Protein AF-A0A2T6B8E5-F1 (afdb_monomer)

Nearest PDB structures (foldseek):
  2vhe-assembly2_B  TM=5.154E-01  e=6.003E-05  Campylobacter jejuni
  3bfp-assembly1_A  TM=5.047E-01  e=1.158E-04  Campylobacter jejuni
  5tyh-assembly1_A  TM=4.445E-01  e=2.226E-03  Campylobacter jejuni subsp. jejuni NCTC 11168 = ATCC 700819
  3eh0-assembly1_C  TM=4.674E-01  e=1.603E-03  Escherichia coli K-12
  5dg3-assembly2_D  TM=3.853E-01  e=8.748E-03  Pseudomonas paraeruginosa PA7

Foldseek 3Di:
DDDDDDDDDDDQDEDDDPLEAAEACEEEEHLEHEEHNEYHYHNEYAEANEYAYHLEYEYHLEYEYACEYEYYNEYHAAQEYEAHNYYHYHPHYYYHCWYQDPQGIDHQLGDDWDWDADPQAIWIQGSNAIFDDGDDPPDRPVVVVVVSCCCSHVVDCQRVLRGDHDDDDNVCNVVSVVSSVVSNVCVVVVNHDDPDPPNDDPPDDDDPPDDPDDDD

Structure (mmCIF, N/CA/C/O backbone):
data_AF-A0A2T6B8E5-F1
#
_entry.id   AF-A0A2T6B8E5-F1
#
loop_
_atom_site.group_PDB
_atom_site.id
_atom_site.type_symbol
_atom_site.label_atom_id
_atom_site.label_alt_id
_atom_site.label_comp_id
_atom_site.label_asym_id
_atom_site.label_entity_id
_atom_site.label_seq_id
_atom_site.pdbx_PDB_ins_code
_atom_site.Cartn_x
_atom_site.Cartn_y
_atom_site.Cartn_z
_atom_site.occupancy
_atom_site.B_iso_or_equiv
_atom_site.auth_seq_id
_atom_site.auth_comp_id
_atom_site.auth_asym_id
_atom_site.auth_atom_id
_atom_site.pdbx_PDB_model_num
ATOM 1 N N . MET A 1 1 ? -32.720 -14.895 4.396 1.00 32.69 1 MET A N 1
ATOM 2 C CA . MET A 1 1 ? -31.507 -15.371 3.693 1.00 32.69 1 MET A CA 1
ATOM 3 C C . MET A 1 1 ? -30.402 -15.526 4.727 1.00 32.69 1 MET A C 1
ATOM 5 O O . MET A 1 1 ? -30.291 -14.680 5.601 1.00 32.69 1 MET A O 1
ATOM 9 N N . ARG A 1 2 ? -29.741 -16.687 4.748 1.00 29.80 2 ARG A N 1
ATOM 10 C CA . ARG A 1 2 ? -28.956 -17.203 5.882 1.00 29.80 2 ARG A CA 1
ATOM 11 C C . ARG A 1 2 ? -27.567 -16.554 5.950 1.00 29.80 2 ARG A C 1
ATOM 13 O O . ARG A 1 2 ? -26.807 -16.688 5.001 1.00 29.80 2 ARG A O 1
ATOM 20 N N . ALA A 1 3 ? -27.234 -15.929 7.081 1.00 34.03 3 ALA A N 1
ATOM 21 C CA . ALA A 1 3 ? -25.862 -15.554 7.417 1.00 34.03 3 ALA A CA 1
ATOM 22 C C . ALA A 1 3 ? -25.024 -16.830 7.613 1.00 34.03 3 ALA A C 1
ATOM 24 O O . ALA A 1 3 ? -25.384 -17.707 8.407 1.00 34.03 3 ALA A O 1
ATOM 25 N N . GLY A 1 4 ? -23.954 -16.960 6.829 1.00 31.39 4 GLY A N 1
ATOM 26 C CA . GLY A 1 4 ? -23.042 -18.097 6.865 1.00 31.39 4 GLY A CA 1
ATOM 27 C C . GLY A 1 4 ? -22.345 -18.196 8.219 1.00 31.39 4 GLY A C 1
ATOM 28 O O . GLY A 1 4 ? -21.740 -17.240 8.694 1.00 31.39 4 GLY A O 1
ATOM 29 N N . ARG A 1 5 ? -22.442 -19.368 8.851 1.00 39.47 5 ARG A N 1
ATOM 30 C CA . ARG A 1 5 ? -21.644 -19.720 10.027 1.00 39.47 5 ARG A CA 1
ATOM 31 C C . ARG A 1 5 ? -20.185 -19.844 9.596 1.00 39.47 5 ARG A C 1
ATOM 33 O O . ARG A 1 5 ? -19.852 -20.765 8.856 1.00 39.47 5 ARG A O 1
ATOM 40 N N . VAL A 1 6 ? -19.330 -18.950 10.080 1.00 40.59 6 VAL A N 1
ATOM 41 C CA . VAL A 1 6 ? -17.878 -19.107 9.967 1.00 40.59 6 VAL A CA 1
ATOM 42 C C . VAL A 1 6 ? -17.451 -20.251 10.890 1.00 40.59 6 VAL A C 1
ATOM 44 O O . VAL A 1 6 ? -17.673 -20.215 12.100 1.00 40.59 6 VAL A O 1
ATOM 47 N N . LEU A 1 7 ? -16.883 -21.297 10.291 1.00 35.06 7 LEU A N 1
ATOM 48 C CA . LEU A 1 7 ? -16.207 -22.400 10.968 1.00 35.06 7 LEU A CA 1
ATOM 49 C C . LEU A 1 7 ? -14.898 -21.877 11.576 1.00 35.06 7 LEU A C 1
ATOM 51 O O . LEU A 1 7 ? -13.886 -21.788 10.888 1.00 35.06 7 LEU A O 1
ATOM 55 N N . SER A 1 8 ? -14.899 -21.552 12.867 1.00 37.06 8 SER A N 1
ATOM 56 C CA . SER A 1 8 ? -13.671 -21.322 13.629 1.00 37.06 8 SER A CA 1
ATOM 57 C C . SER A 1 8 ? -13.195 -22.643 14.244 1.00 37.06 8 SER A C 1
ATOM 59 O O . SER A 1 8 ? -13.763 -23.151 15.211 1.00 37.06 8 SER A O 1
ATOM 61 N N . ARG A 1 9 ? -12.144 -23.242 13.670 1.00 34.84 9 ARG A N 1
ATOM 62 C CA . ARG A 1 9 ? -11.390 -24.315 14.334 1.00 34.84 9 ARG A CA 1
ATOM 63 C C . ARG A 1 9 ? -10.304 -23.694 15.218 1.00 34.84 9 ARG A C 1
ATOM 65 O O . ARG A 1 9 ? -9.367 -23.080 14.732 1.00 34.84 9 ARG A O 1
ATOM 72 N N . LEU A 1 10 ? -10.525 -23.865 16.519 1.00 41.69 10 LEU A N 1
ATOM 73 C CA . LEU A 1 10 ? -9.635 -23.786 17.682 1.00 41.69 10 LEU A CA 1
ATOM 74 C C . LEU A 1 10 ? -8.121 -23.862 17.395 1.00 41.69 10 LEU A C 1
ATOM 76 O O . LEU A 1 10 ? -7.639 -24.949 17.115 1.00 41.69 10 LEU A O 1
ATOM 80 N N . PHE A 1 1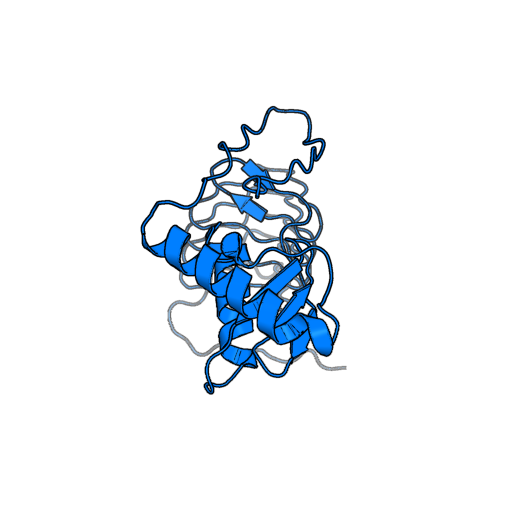1 ? -7.414 -22.738 17.573 1.00 33.12 11 PHE A N 1
ATOM 81 C CA . PHE A 1 11 ? -6.211 -22.528 18.408 1.00 33.12 11 PHE A CA 1
ATOM 82 C C . PHE A 1 11 ? -6.044 -20.999 18.574 1.00 33.12 11 PHE A C 1
ATOM 84 O O . PHE A 1 11 ? -6.023 -20.288 17.579 1.00 33.12 11 PHE A O 1
ATOM 91 N N . GLY A 1 12 ? -6.035 -20.469 19.806 1.00 36.44 12 GLY A N 1
ATOM 92 C CA . GLY A 1 12 ? -5.627 -19.076 20.104 1.00 36.44 12 GLY A CA 1
ATOM 93 C C . GLY A 1 12 ? -6.303 -17.932 19.324 1.00 36.44 12 GLY A C 1
ATOM 94 O O . GLY A 1 12 ? -5.648 -16.935 19.049 1.00 36.44 12 GLY A O 1
ATOM 95 N N . GLY A 1 13 ? -7.576 -18.074 18.938 1.00 44.03 13 GLY A N 1
ATOM 96 C CA . GLY A 1 13 ? -8.230 -17.159 17.994 1.00 44.03 13 GLY A CA 1
ATOM 97 C C . GLY A 1 13 ? -8.248 -15.676 18.416 1.00 44.03 13 GLY A C 1
ATOM 98 O O . GLY A 1 13 ? -8.187 -15.368 19.612 1.00 44.03 13 GLY A O 1
ATOM 99 N N . PRO A 1 14 ? -8.368 -14.754 17.442 1.00 54.81 14 PRO A N 1
ATOM 100 C CA . PRO A 1 14 ? -8.349 -13.313 17.682 1.00 54.81 14 PRO A CA 1
ATOM 101 C C . PRO A 1 14 ? -9.421 -12.902 18.696 1.00 54.81 14 PRO A C 1
ATOM 103 O O . PRO A 1 14 ? -10.575 -13.338 18.634 1.00 54.81 14 PRO A O 1
ATOM 106 N N . ARG A 1 15 ? -9.038 -12.057 19.659 1.00 61.81 15 ARG A N 1
ATOM 107 C CA . ARG A 1 15 ? -9.959 -11.552 20.682 1.00 61.81 15 ARG A CA 1
ATOM 108 C C . ARG A 1 15 ? -10.727 -10.377 20.095 1.00 61.81 15 ARG A C 1
ATOM 110 O O . ARG A 1 15 ? -10.185 -9.279 19.983 1.00 61.81 15 ARG A O 1
ATOM 117 N N . HIS A 1 16 ? -11.988 -10.607 19.745 1.00 68.19 16 HIS A N 1
ATOM 118 C CA . HIS A 1 16 ? -12.874 -9.556 19.263 1.00 68.19 16 HIS A CA 1
ATOM 119 C C . HIS A 1 16 ? -14.235 -9.582 19.986 1.00 68.19 16 HIS A C 1
ATOM 121 O O . HIS A 1 16 ? -14.780 -10.655 20.272 1.00 68.19 16 HIS A O 1
ATOM 127 N N . PRO A 1 17 ? -14.817 -8.413 20.293 1.00 71.81 17 PRO A N 1
ATOM 128 C CA . PRO A 1 17 ? -16.184 -8.299 20.781 1.00 71.81 17 PRO A CA 1
ATOM 129 C C . PRO A 1 17 ? -17.211 -8.857 19.787 1.00 71.81 17 PRO A C 1
ATOM 131 O O . PRO A 1 17 ? -16.971 -8.934 18.581 1.00 71.81 17 PRO A O 1
ATOM 134 N N . ARG A 1 18 ? -18.413 -9.184 20.282 1.00 75.00 18 ARG A N 1
ATOM 135 C CA . ARG A 1 18 ? -19.555 -9.593 19.433 1.00 75.00 18 ARG A CA 1
ATOM 136 C C . ARG A 1 18 ? -20.072 -8.475 18.522 1.00 75.00 18 ARG A C 1
ATOM 138 O O . ARG A 1 18 ? -20.842 -8.754 17.614 1.00 75.00 18 ARG A O 1
ATOM 145 N N . SER A 1 19 ? -19.688 -7.230 18.794 1.00 85.19 19 SER A N 1
ATOM 146 C CA . SER A 1 19 ? -20.075 -6.049 18.021 1.00 85.19 19 SER A CA 1
ATOM 147 C C . SER A 1 19 ? -19.193 -5.802 16.794 1.00 85.19 19 SER A C 1
ATOM 149 O O . SER A 1 19 ? -19.487 -4.888 16.029 1.00 85.19 19 SER A O 1
ATOM 151 N N . VAL A 1 20 ? -18.128 -6.587 16.602 1.00 88.69 20 VAL A N 1
ATOM 152 C CA . VAL A 1 20 ? -17.243 -6.456 15.441 1.00 88.69 20 VAL A CA 1
ATOM 153 C C . VAL A 1 20 ? -17.911 -7.036 14.200 1.00 88.69 20 VAL A C 1
ATOM 155 O O . VAL A 1 20 ? -18.407 -8.163 14.221 1.00 88.69 20 VAL A O 1
ATOM 158 N N . THR A 1 21 ? -17.890 -6.269 13.113 1.00 91.25 21 THR A N 1
ATOM 159 C CA . THR A 1 21 ? -18.335 -6.722 11.792 1.00 91.25 21 THR A CA 1
ATOM 160 C C . THR A 1 21 ? -17.114 -6.998 10.931 1.00 91.25 21 THR A C 1
ATOM 162 O O . THR A 1 21 ? -16.238 -6.144 10.811 1.00 91.25 21 THR A O 1
ATOM 165 N N . VAL A 1 22 ? -17.056 -8.193 10.348 1.00 91.62 22 VAL A N 1
ATOM 166 C CA . VAL A 1 22 ? -15.940 -8.639 9.512 1.00 91.62 22 VAL A CA 1
ATOM 167 C C . VAL A 1 22 ? -16.458 -8.899 8.107 1.00 91.62 22 VAL A C 1
ATOM 169 O O . VAL A 1 22 ? -17.370 -9.709 7.925 1.00 91.62 22 VAL A O 1
ATOM 172 N N . GLY A 1 23 ? -15.882 -8.193 7.141 1.00 89.25 23 GLY A N 1
ATOM 173 C CA . GLY A 1 23 ? -16.158 -8.352 5.726 1.00 89.25 23 GLY A CA 1
ATOM 174 C C . GLY A 1 23 ? -15.773 -9.730 5.196 1.00 89.25 23 GLY A C 1
ATOM 175 O O . GLY A 1 23 ? -15.058 -10.526 5.814 1.00 89.25 23 GLY A O 1
ATOM 176 N N . THR A 1 24 ? -16.276 -10.029 4.010 1.00 91.75 24 THR A N 1
ATOM 177 C CA . THR A 1 24 ? -15.990 -11.270 3.297 1.00 91.75 24 THR A CA 1
ATOM 178 C C . THR A 1 24 ? -14.510 -11.312 2.925 1.00 91.75 24 THR A C 1
ATOM 180 O O . THR A 1 24 ? -13.953 -10.315 2.475 1.00 91.75 24 THR A O 1
ATOM 183 N N . TRP A 1 25 ? -13.870 -12.473 3.094 1.00 90.38 25 TRP A N 1
ATOM 184 C CA . TRP A 1 25 ? -12.447 -12.690 2.785 1.00 90.38 25 TRP A CA 1
ATOM 185 C C . TRP A 1 25 ? -11.455 -11.837 3.588 1.00 90.38 25 TRP A C 1
ATOM 187 O O . TRP A 1 25 ? -10.267 -11.816 3.266 1.00 90.38 25 TRP A O 1
ATOM 197 N N . THR A 1 26 ? -11.904 -11.186 4.663 1.00 90.38 26 THR A N 1
ATOM 198 C CA . THR A 1 26 ? -11.014 -10.480 5.584 1.00 90.38 26 THR A CA 1
ATOM 199 C C . THR A 1 26 ? -10.094 -11.449 6.323 1.00 90.38 26 THR A C 1
ATOM 201 O O . THR A 1 26 ? -10.530 -12.500 6.800 1.00 90.38 26 THR A O 1
ATOM 204 N N . ARG A 1 27 ? -8.817 -11.077 6.461 1.00 91.38 27 ARG A N 1
ATOM 205 C CA . ARG A 1 27 ? -7.825 -11.831 7.243 1.00 91.38 27 ARG A CA 1
ATOM 206 C C . ARG A 1 27 ? -7.455 -11.071 8.509 1.00 91.38 27 ARG A C 1
ATOM 208 O O . ARG A 1 27 ? -7.181 -9.876 8.463 1.00 91.38 27 ARG A O 1
ATOM 215 N N . ILE A 1 28 ? -7.424 -11.782 9.629 1.00 92.69 28 ILE A N 1
ATOM 216 C CA . ILE A 1 28 ? -7.030 -11.241 10.930 1.00 92.69 28 ILE A CA 1
ATOM 217 C C . ILE A 1 28 ? -5.846 -12.065 11.426 1.00 92.69 28 ILE A C 1
ATOM 219 O O . ILE A 1 28 ? -5.963 -13.285 11.549 1.00 92.69 28 ILE A O 1
ATOM 223 N N . GLY A 1 29 ? -4.730 -11.387 11.672 1.00 91.25 29 GLY A N 1
ATOM 224 C CA . GLY A 1 29 ? -3.486 -11.966 12.151 1.00 91.25 29 GLY A CA 1
ATOM 225 C C . GLY A 1 29 ? -3.560 -12.489 13.583 1.00 91.25 29 GLY A C 1
ATOM 226 O O . GLY A 1 29 ? -4.525 -12.274 14.327 1.00 91.25 29 GLY A O 1
ATOM 227 N N . GLU A 1 30 ? -2.505 -13.187 13.982 1.00 91.75 30 GLU A N 1
ATOM 228 C CA . GLU A 1 30 ? -2.378 -13.751 15.319 1.00 91.75 30 GLU A CA 1
ATOM 229 C C . GLU A 1 30 ? -2.192 -12.645 16.366 1.00 91.75 30 GLU A C 1
ATOM 231 O O . GLU A 1 30 ? -1.476 -11.665 16.164 1.00 91.75 30 GLU A O 1
ATOM 236 N N . GLY A 1 31 ? -2.847 -12.785 17.522 1.00 89.88 31 GLY A N 1
ATOM 237 C CA . GLY A 1 31 ? -2.699 -11.833 18.626 1.00 89.88 31 GLY A CA 1
ATOM 238 C C . GLY A 1 31 ? -3.342 -10.463 18.389 1.00 89.88 31 GLY A C 1
ATOM 239 O O . GLY A 1 31 ? -3.142 -9.564 19.205 1.00 89.88 31 GLY A O 1
ATOM 240 N N . VAL A 1 32 ? -4.131 -10.301 17.321 1.00 94.31 32 VAL A N 1
ATOM 241 C CA . VAL A 1 32 ? -4.877 -9.066 17.065 1.00 94.31 32 VAL A CA 1
ATOM 242 C C . VAL A 1 32 ? -5.937 -8.835 18.142 1.00 94.31 32 VAL A C 1
ATOM 244 O O . VAL A 1 32 ? -6.676 -9.746 18.537 1.00 94.31 32 VAL A O 1
ATOM 247 N N . ILE A 1 33 ? -6.028 -7.584 18.593 1.00 93.69 33 ILE A N 1
ATOM 248 C CA . ILE A 1 33 ? -7.035 -7.109 19.543 1.00 93.69 33 ILE A CA 1
ATOM 249 C C . ILE A 1 33 ? -7.938 -6.113 18.822 1.00 93.69 33 ILE A C 1
ATOM 251 O O . ILE A 1 33 ? -7.475 -5.059 18.391 1.00 93.69 33 ILE A O 1
ATOM 255 N N . LEU A 1 34 ? -9.229 -6.431 18.723 1.00 93.75 34 LEU A N 1
ATOM 256 C CA . LEU A 1 34 ? -10.227 -5.537 18.133 1.00 93.75 34 LEU A CA 1
ATOM 257 C C . LEU A 1 34 ? -11.090 -4.903 19.226 1.00 93.75 34 LEU A C 1
ATOM 259 O O . LEU A 1 34 ? -11.586 -5.597 20.115 1.00 93.75 34 LEU A O 1
ATOM 263 N N . GLY A 1 35 ? -11.279 -3.589 19.149 1.00 92.19 35 GLY A N 1
ATOM 264 C CA . GLY A 1 35 ? -12.194 -2.832 19.991 1.00 92.19 35 GLY A CA 1
ATOM 265 C C . GLY A 1 35 ? -13.662 -3.106 19.662 1.00 92.19 35 GLY A C 1
ATOM 266 O O . GLY A 1 35 ? -14.011 -3.796 18.702 1.00 92.19 35 GLY A O 1
ATOM 267 N N . GLU A 1 36 ? -14.559 -2.567 20.483 1.00 92.50 36 GLU A N 1
ATOM 268 C CA . GLU A 1 36 ? -15.994 -2.685 20.228 1.00 92.50 36 GLU A CA 1
ATOM 269 C C . GLU A 1 36 ? -16.408 -1.944 18.958 1.00 92.50 36 GLU A C 1
ATOM 271 O O . GLU A 1 36 ? -15.875 -0.882 18.657 1.00 92.50 36 GLU A O 1
ATOM 276 N N . ARG A 1 37 ? -17.412 -2.478 18.251 1.00 94.00 37 ARG A N 1
ATOM 277 C CA . ARG A 1 37 ? -18.028 -1.840 17.072 1.00 94.00 37 ARG A CA 1
ATOM 278 C C . ARG A 1 37 ? -17.050 -1.556 15.924 1.00 94.00 37 ARG A C 1
ATOM 280 O O . ARG A 1 37 ? -17.372 -0.768 15.041 1.00 94.00 37 ARG A O 1
ATOM 287 N N . VAL A 1 38 ? -15.897 -2.229 15.901 1.00 95.81 38 VAL A N 1
ATOM 288 C CA . VAL A 1 38 ? -14.981 -2.193 14.756 1.00 95.81 38 VAL A CA 1
ATOM 289 C C . VAL A 1 38 ? -15.657 -2.804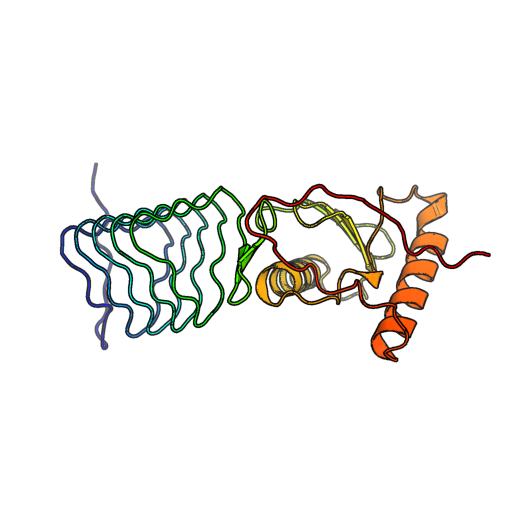 13.532 1.00 95.81 38 VAL A C 1
ATOM 291 O O . VAL A 1 38 ? -16.294 -3.858 13.616 1.00 95.81 38 VAL A O 1
ATOM 294 N N . GLN A 1 39 ? -15.504 -2.144 12.390 1.00 96.44 39 GLN A N 1
ATOM 295 C CA . GLN A 1 39 ? -16.014 -2.607 11.106 1.00 96.44 39 GLN A CA 1
ATOM 296 C C . GLN A 1 39 ? -14.846 -2.800 10.151 1.00 96.44 39 GLN A C 1
ATOM 298 O O . GLN A 1 39 ? -14.133 -1.851 9.837 1.00 96.44 39 GLN A O 1
ATOM 303 N N . LEU A 1 40 ? -14.656 -4.030 9.692 1.00 95.38 40 LEU A N 1
ATOM 304 C CA . LEU A 1 40 ? -13.656 -4.376 8.694 1.00 95.38 40 LEU A CA 1
ATOM 305 C C . LEU A 1 40 ? -14.361 -4.602 7.358 1.00 95.38 40 LEU A C 1
ATOM 307 O O . LEU A 1 40 ? -15.207 -5.490 7.263 1.00 95.38 40 LEU A O 1
ATOM 311 N N . GLY A 1 41 ? -14.030 -3.809 6.340 1.00 93.62 41 GLY A N 1
ATOM 312 C CA . GLY A 1 41 ? -14.543 -3.982 4.982 1.00 93.62 41 GLY A CA 1
ATOM 313 C C . GLY A 1 41 ? -14.073 -5.283 4.328 1.00 93.62 41 GLY A C 1
ATOM 314 O O . GLY A 1 41 ? -13.137 -5.931 4.800 1.00 93.62 41 GLY A O 1
ATOM 315 N N . ASP A 1 42 ? -14.719 -5.669 3.228 1.00 92.75 42 ASP A N 1
ATOM 316 C CA . ASP A 1 42 ? -14.374 -6.879 2.473 1.00 92.75 42 ASP A CA 1
ATOM 317 C C . ASP A 1 42 ? -12.906 -6.867 2.020 1.00 92.75 42 ASP A C 1
ATOM 319 O O . ASP A 1 42 ? -12.351 -5.817 1.689 1.00 92.75 42 ASP A O 1
ATOM 323 N N . TRP A 1 43 ? -12.272 -8.042 1.996 1.00 92.50 43 TRP A N 1
ATOM 324 C CA . TRP A 1 43 ? -10.869 -8.233 1.595 1.00 92.50 43 TRP A CA 1
ATOM 325 C C . TRP A 1 43 ? -9.832 -7.463 2.423 1.00 92.50 43 TRP A C 1
ATOM 327 O O . TRP A 1 43 ? -8.655 -7.407 2.056 1.00 92.50 43 TRP A O 1
ATOM 337 N N . SER A 1 44 ? -10.241 -6.884 3.551 1.00 93.38 44 SER A N 1
ATOM 338 C CA . SER A 1 44 ? -9.319 -6.200 4.450 1.00 93.38 44 SER A CA 1
ATOM 339 C C . SER A 1 44 ? -8.374 -7.180 5.150 1.00 93.38 44 SER A C 1
ATOM 341 O O . SER A 1 44 ? -8.635 -8.382 5.260 1.00 93.38 44 SER A O 1
ATOM 343 N N . GLN A 1 45 ? -7.234 -6.681 5.607 1.00 93.50 45 GLN A N 1
ATOM 344 C CA . GLN A 1 45 ? -6.228 -7.494 6.285 1.00 93.50 45 GLN A CA 1
ATOM 345 C C . GLN A 1 45 ? -5.692 -6.747 7.501 1.00 93.50 45 GLN A C 1
ATOM 347 O O . GLN A 1 45 ? -5.394 -5.559 7.415 1.00 93.50 45 GLN A O 1
ATOM 352 N N . VAL A 1 46 ? -5.564 -7.445 8.626 1.00 94.56 46 VAL A N 1
ATOM 353 C CA . VAL A 1 46 ? -4.960 -6.911 9.850 1.00 94.56 46 VAL A CA 1
ATOM 354 C C . VAL A 1 46 ? -3.788 -7.800 10.234 1.00 94.56 46 VAL A C 1
ATOM 356 O O . VAL A 1 46 ? -3.997 -8.982 10.500 1.00 94.56 46 VAL A O 1
ATOM 359 N N . GLY A 1 47 ? -2.577 -7.249 10.232 1.00 93.06 47 GLY A N 1
ATOM 360 C CA . GLY A 1 47 ? -1.352 -7.965 10.572 1.00 93.06 47 GLY A CA 1
ATOM 361 C C . GLY A 1 47 ? -1.251 -8.316 12.055 1.00 93.06 47 GLY A C 1
ATOM 362 O O . GLY A 1 47 ? -1.991 -7.799 12.896 1.00 93.06 47 GLY A O 1
ATOM 363 N N . ASP A 1 48 ? -0.335 -9.229 12.362 1.00 92.69 48 ASP A N 1
ATOM 364 C CA . ASP A 1 48 ? -0.178 -9.823 13.689 1.00 92.69 48 ASP A CA 1
ATOM 365 C C . ASP A 1 48 ? 0.093 -8.786 14.783 1.00 92.69 48 ASP A C 1
ATOM 367 O O . ASP A 1 48 ? 0.730 -7.760 14.552 1.00 92.69 48 ASP A O 1
ATOM 371 N N . ARG A 1 49 ? -0.357 -9.085 16.008 1.00 94.56 49 ARG A N 1
ATOM 372 C CA . ARG A 1 49 ? -0.146 -8.286 17.235 1.00 94.56 49 ARG A CA 1
ATOM 373 C C . ARG A 1 49 ? -0.684 -6.849 17.178 1.00 94.56 49 ARG A C 1
ATOM 375 O O . ARG A 1 49 ? -0.460 -6.075 18.111 1.00 94.56 49 ARG A O 1
ATOM 382 N N . SER A 1 50 ? -1.448 -6.513 16.144 1.00 95.88 50 SER A N 1
ATOM 383 C CA . SER A 1 50 ? -2.042 -5.192 15.982 1.00 95.88 50 SER A CA 1
ATOM 384 C C . SER A 1 50 ? -3.240 -4.966 16.907 1.00 95.88 50 SER A C 1
ATOM 386 O O . SER A 1 50 ? -3.973 -5.887 17.282 1.00 95.88 50 SER A O 1
ATOM 388 N N . ARG A 1 51 ? -3.453 -3.708 17.287 1.00 96.12 51 ARG A N 1
ATOM 389 C CA . ARG A 1 51 ? -4.524 -3.269 18.187 1.00 96.12 51 ARG A CA 1
ATOM 390 C C . ARG A 1 51 ? -5.385 -2.247 17.477 1.00 96.12 51 ARG A C 1
ATOM 392 O O . ARG A 1 51 ? -4.873 -1.220 17.050 1.00 96.12 51 ARG A O 1
ATOM 399 N N . ILE A 1 52 ? -6.681 -2.516 17.371 1.00 96.50 52 ILE A N 1
ATOM 400 C CA . ILE A 1 52 ? -7.635 -1.616 16.727 1.00 96.50 52 ILE A CA 1
ATOM 401 C C . ILE A 1 52 ? -8.585 -1.060 17.781 1.00 96.50 52 ILE A C 1
ATOM 403 O O . ILE A 1 52 ? -9.275 -1.827 18.453 1.00 96.50 52 ILE A O 1
ATOM 407 N N . GLY A 1 53 ? -8.613 0.261 17.942 1.00 95.31 53 GLY A N 1
ATOM 408 C CA . GLY A 1 53 ? -9.493 0.942 18.884 1.00 95.31 53 GLY A CA 1
ATOM 409 C C . GLY A 1 53 ? -10.979 0.796 18.535 1.00 95.31 53 GLY A C 1
ATOM 410 O O . GLY A 1 53 ? -11.334 0.415 17.417 1.00 95.31 53 GLY A O 1
ATOM 411 N N . PRO A 1 54 ? -11.873 1.053 19.505 1.00 95.88 54 PRO A N 1
ATOM 412 C CA . PRO A 1 54 ? -13.312 0.935 19.304 1.00 95.88 54 PRO A CA 1
ATOM 413 C C . PRO A 1 54 ? -13.827 1.943 18.272 1.00 95.88 54 PRO A C 1
ATOM 415 O O . PRO A 1 54 ? -13.235 3.002 18.076 1.00 95.88 54 PRO A O 1
ATOM 418 N N . ASP A 1 55 ? -14.961 1.620 17.650 1.00 96.88 55 ASP A N 1
ATOM 419 C CA . ASP A 1 55 ? -15.664 2.464 16.669 1.00 96.88 55 ASP A CA 1
ATOM 420 C C . ASP A 1 55 ? -14.871 2.778 15.387 1.00 96.88 55 ASP A C 1
ATOM 422 O O . ASP A 1 55 ? -15.261 3.656 14.616 1.00 96.88 55 ASP A O 1
ATOM 426 N N . SER A 1 56 ? -13.770 2.068 15.139 1.00 97.50 56 SER A N 1
ATOM 427 C CA . SER A 1 56 ? -12.962 2.244 13.932 1.00 97.50 56 SER A CA 1
ATOM 428 C C . SER A 1 56 ? -13.557 1.494 12.735 1.00 97.50 56 SER A C 1
ATOM 430 O O . SER A 1 56 ? -14.071 0.379 12.864 1.00 97.50 56 SER A O 1
ATOM 432 N N . VAL A 1 57 ? -13.491 2.110 11.556 1.00 97.44 57 VAL A N 1
ATOM 433 C CA . VAL A 1 57 ? -14.108 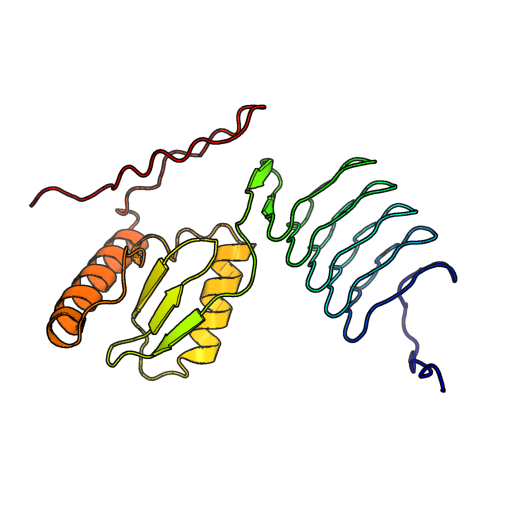1.623 10.315 1.00 97.44 57 VAL A CA 1
ATOM 434 C C . VAL A 1 57 ? -13.061 1.556 9.220 1.00 97.44 57 VAL A C 1
ATOM 436 O O . VAL A 1 57 ? -12.439 2.566 8.893 1.00 97.44 57 VAL A O 1
ATOM 439 N N . PHE A 1 58 ? -12.859 0.369 8.657 1.00 96.94 58 PHE A N 1
ATOM 440 C CA . PHE A 1 58 ? -11.896 0.134 7.588 1.00 96.94 58 PHE A CA 1
ATOM 441 C C . PHE A 1 58 ? -12.636 -0.131 6.283 1.00 96.94 58 PHE A C 1
ATOM 443 O O . PHE A 1 58 ? -13.501 -1.008 6.224 1.00 96.94 58 PHE A O 1
ATOM 450 N N . GLY A 1 59 ? -12.277 0.611 5.239 1.00 95.69 59 GLY A N 1
ATOM 451 C CA . GLY A 1 59 ? -12.776 0.401 3.890 1.00 95.69 59 GLY A CA 1
ATOM 452 C C . GLY A 1 59 ? -12.387 -0.969 3.318 1.00 95.69 59 GLY A C 1
ATOM 453 O O . GLY A 1 59 ? -11.523 -1.671 3.859 1.00 95.69 59 GLY A O 1
ATOM 454 N N . PRO A 1 60 ? -13.031 -1.387 2.217 1.00 93.62 60 PRO A N 1
ATOM 455 C CA . PRO A 1 60 ? -12.647 -2.600 1.510 1.00 93.62 60 PRO A CA 1
ATOM 456 C C . PRO A 1 60 ? -11.192 -2.517 1.037 1.00 93.62 60 PRO A C 1
ATOM 458 O O . PRO A 1 60 ? -10.689 -1.445 0.699 1.00 93.62 60 PRO A O 1
ATOM 461 N N . TRP A 1 61 ? -10.506 -3.660 1.017 1.00 92.44 61 TRP A N 1
ATOM 462 C CA . TRP A 1 61 ? -9.086 -3.766 0.650 1.00 92.44 61 TRP A CA 1
ATOM 463 C C . TRP A 1 61 ? -8.104 -2.978 1.531 1.00 92.44 61 TRP A C 1
ATOM 465 O O . TRP A 1 61 ? -6.913 -2.947 1.216 1.00 92.44 61 TRP A O 1
ATOM 475 N N . ALA A 1 62 ? -8.552 -2.371 2.635 1.00 93.69 62 ALA A N 1
ATOM 476 C CA . ALA A 1 62 ? -7.649 -1.757 3.598 1.00 93.69 62 ALA A CA 1
ATOM 477 C C . ALA A 1 62 ? -6.748 -2.830 4.226 1.00 93.69 62 ALA A C 1
ATOM 479 O O . ALA A 1 62 ? -7.228 -3.883 4.664 1.00 93.69 62 ALA A O 1
ATOM 480 N N . ARG A 1 63 ? -5.439 -2.580 4.283 1.00 93.25 63 ARG A N 1
ATOM 481 C CA . ARG A 1 63 ? -4.481 -3.524 4.868 1.00 93.25 63 ARG A CA 1
ATOM 482 C C . ARG A 1 63 ? -3.613 -2.829 5.911 1.00 93.25 63 ARG A C 1
ATOM 484 O O . ARG A 1 63 ? -2.963 -1.822 5.652 1.00 93.25 63 ARG A O 1
ATOM 491 N N . VAL A 1 64 ? -3.616 -3.404 7.104 1.00 94.31 64 VAL A N 1
ATOM 492 C CA . VAL A 1 64 ? -2.844 -2.971 8.263 1.00 94.31 64 VAL A CA 1
ATOM 493 C C . VAL A 1 64 ? -1.705 -3.958 8.480 1.00 94.31 64 VAL A C 1
ATOM 495 O O . VAL A 1 64 ? -1.939 -5.166 8.475 1.00 94.31 64 VAL A O 1
ATOM 498 N N . GLY A 1 65 ? -0.494 -3.439 8.654 1.00 92.94 65 GLY A N 1
ATOM 499 C CA . GLY A 1 65 ? 0.713 -4.198 8.956 1.00 92.94 65 GLY A CA 1
ATOM 500 C C . GLY A 1 65 ? 0.703 -4.878 10.328 1.00 92.94 65 GLY A C 1
ATOM 501 O O . GLY A 1 65 ? -0.300 -4.875 11.050 1.00 92.94 65 GLY A O 1
ATOM 502 N N . ALA A 1 66 ? 1.828 -5.490 10.678 1.00 92.81 66 ALA A N 1
ATOM 503 C CA . ALA A 1 66 ? 2.061 -6.087 11.988 1.00 92.81 66 ALA A CA 1
ATOM 504 C C . ALA A 1 66 ? 2.450 -5.030 13.033 1.00 92.81 66 ALA A C 1
ATOM 506 O O . ALA A 1 66 ? 3.003 -3.981 12.708 1.00 92.81 66 ALA A O 1
ATOM 507 N N . ASP A 1 67 ? 2.174 -5.315 14.306 1.00 94.94 67 ASP A N 1
ATOM 508 C CA . ASP A 1 67 ? 2.531 -4.456 15.443 1.00 94.94 67 ASP A CA 1
ATOM 509 C C . ASP A 1 67 ? 1.969 -3.019 15.347 1.00 94.94 67 ASP A C 1
ATOM 511 O O . ASP A 1 67 ? 2.515 -2.079 15.924 1.00 94.94 67 ASP A O 1
ATOM 515 N N . VAL A 1 68 ? 0.855 -2.834 14.633 1.00 95.69 68 VAL A N 1
ATOM 516 C CA . VAL A 1 68 ? 0.211 -1.527 14.452 1.00 95.69 68 VAL A CA 1
ATOM 517 C C . VAL A 1 68 ? -0.744 -1.222 15.600 1.00 95.69 68 VAL A C 1
ATOM 519 O O . VAL A 1 68 ? -1.515 -2.077 16.040 1.00 95.69 68 VAL A O 1
ATOM 522 N N . THR A 1 69 ? -0.766 0.034 16.046 1.00 96.69 69 THR A N 1
ATOM 523 C CA . THR A 1 69 ? -1.779 0.537 16.986 1.00 96.69 69 THR A CA 1
ATOM 524 C C . THR A 1 69 ? -2.671 1.562 16.298 1.00 96.69 69 THR A C 1
ATOM 526 O O . THR A 1 69 ? -2.230 2.655 15.966 1.00 96.69 69 THR A O 1
ATOM 529 N N . ILE A 1 70 ? -3.942 1.229 16.099 1.00 96.31 70 ILE A N 1
ATOM 530 C CA . ILE A 1 70 ? -4.971 2.145 15.604 1.00 96.31 70 ILE A CA 1
ATOM 531 C C . ILE A 1 70 ? -5.803 2.636 16.789 1.00 96.31 70 ILE A C 1
ATOM 533 O O . ILE A 1 70 ? -6.315 1.823 17.563 1.00 96.31 70 ILE A O 1
ATOM 537 N N . GLY A 1 71 ? -5.954 3.952 16.915 1.00 95.50 71 GLY A N 1
ATOM 538 C CA . GLY A 1 71 ? -6.791 4.606 17.917 1.00 95.50 71 GLY A CA 1
ATOM 539 C C . GLY A 1 71 ? -8.291 4.321 17.776 1.00 95.50 71 GLY A C 1
ATOM 540 O O . GLY A 1 71 ? -8.742 3.520 16.950 1.00 95.50 71 GLY A O 1
ATOM 541 N N . ALA A 1 72 ? -9.084 4.973 18.620 1.00 95.81 72 ALA A N 1
ATOM 542 C CA . ALA A 1 72 ? -10.541 4.923 18.582 1.00 95.81 72 ALA A CA 1
ATOM 543 C C . ALA A 1 72 ? -11.114 5.813 17.467 1.00 95.81 72 ALA A C 1
ATOM 545 O O . ALA A 1 72 ? -10.575 6.881 17.181 1.00 95.81 72 ALA A O 1
ATOM 546 N N . ARG A 1 73 ? -12.257 5.413 16.894 1.00 96.56 73 ARG A N 1
ATOM 547 C CA . ARG A 1 73 ? -13.017 6.185 15.887 1.00 96.56 73 ARG A CA 1
ATOM 548 C C . ARG A 1 73 ? -12.225 6.500 14.609 1.00 96.56 73 ARG A C 1
ATOM 550 O O . ARG A 1 73 ? -12.541 7.457 13.906 1.00 96.56 73 ARG A O 1
ATOM 557 N N . VAL A 1 74 ? -11.219 5.687 14.289 1.00 96.44 74 VAL A N 1
ATOM 558 C CA . VAL A 1 74 ? -10.389 5.872 13.093 1.00 96.44 74 VAL A CA 1
ATOM 559 C C . VAL A 1 74 ? -11.130 5.395 11.852 1.00 96.44 74 VAL A C 1
ATOM 561 O O . VAL A 1 74 ? -11.768 4.341 11.860 1.00 96.44 74 VAL A O 1
ATOM 564 N N . ARG A 1 75 ? -11.010 6.148 10.760 1.00 96.62 75 ARG A N 1
ATOM 565 C CA . ARG A 1 75 ? -11.541 5.775 9.448 1.00 96.62 75 ARG A CA 1
ATOM 566 C C . ARG A 1 75 ? -10.395 5.538 8.480 1.00 96.62 75 ARG A C 1
ATOM 568 O O . ARG A 1 75 ? -9.656 6.470 8.180 1.00 96.62 75 ARG A O 1
ATOM 575 N N . LEU A 1 76 ? -10.268 4.305 7.999 1.00 95.31 76 LEU A N 1
ATOM 576 C CA . LEU A 1 76 ? -9.387 3.974 6.881 1.00 95.31 76 LEU A CA 1
ATOM 577 C C . LEU A 1 76 ? -10.219 3.912 5.607 1.00 95.31 76 LEU A C 1
ATOM 579 O O . LEU A 1 76 ? -11.222 3.194 5.572 1.00 95.31 76 LEU A O 1
ATOM 583 N N . GLY A 1 77 ? -9.796 4.641 4.581 1.00 94.81 77 GLY A N 1
ATOM 584 C CA . GLY A 1 77 ? -10.349 4.530 3.242 1.00 94.81 77 GLY A CA 1
ATOM 585 C C . GLY A 1 77 ? -10.154 3.144 2.622 1.00 94.81 77 GLY A C 1
ATOM 586 O O . GLY A 1 77 ? -9.524 2.231 3.168 1.00 94.81 77 GLY A O 1
ATOM 587 N N . SER A 1 78 ? -10.741 2.972 1.448 1.00 93.69 78 SER A N 1
ATOM 588 C CA . SER A 1 78 ? -10.548 1.796 0.607 1.00 93.69 78 SER A CA 1
ATOM 589 C C . SER A 1 78 ? -9.109 1.751 0.106 1.00 93.69 78 SER A C 1
ATOM 591 O O . SER A 1 78 ? -8.535 2.781 -0.228 1.00 93.69 78 SER A O 1
ATOM 593 N N . HIS A 1 79 ? -8.513 0.562 0.019 1.00 91.25 79 HIS A N 1
ATOM 594 C CA . HIS A 1 79 ? -7.118 0.377 -0.417 1.00 91.25 79 HIS A CA 1
ATOM 595 C C . HIS A 1 79 ? -6.040 1.094 0.422 1.00 91.25 79 HIS A C 1
ATOM 597 O O . HIS A 1 79 ? -4.864 1.028 0.056 1.00 91.25 79 HIS A O 1
ATOM 603 N N . THR A 1 80 ? -6.396 1.731 1.542 1.00 92.25 80 THR A N 1
ATOM 604 C CA . THR A 1 80 ? -5.433 2.337 2.467 1.00 92.25 80 THR A CA 1
ATOM 605 C C . THR A 1 80 ? -4.505 1.268 3.039 1.00 92.25 80 THR A C 1
ATOM 607 O O . THR A 1 80 ? -4.944 0.177 3.423 1.00 92.25 80 THR A O 1
ATOM 610 N N . ARG A 1 81 ? -3.213 1.584 3.122 1.00 91.69 81 ARG A N 1
ATOM 611 C CA . ARG A 1 81 ? -2.182 0.697 3.665 1.00 91.69 81 ARG A CA 1
ATOM 612 C C . ARG A 1 81 ? -1.522 1.349 4.874 1.00 91.69 81 ARG A C 1
ATOM 614 O O . ARG A 1 81 ? -1.090 2.493 4.798 1.00 91.69 81 ARG A O 1
ATOM 621 N N . VAL A 1 82 ? -1.416 0.619 5.981 1.00 92.25 82 VAL A N 1
ATOM 622 C CA . VAL A 1 82 ? -0.698 1.061 7.189 1.00 92.25 82 VAL A CA 1
ATOM 623 C C . VAL A 1 82 ? 0.517 0.166 7.388 1.00 92.25 82 VAL A C 1
ATOM 625 O O . VAL A 1 82 ? 0.354 -1.047 7.501 1.00 92.25 82 VAL A O 1
ATOM 628 N N . GLN A 1 83 ? 1.720 0.743 7.404 1.00 91.44 83 GLN A N 1
ATOM 629 C CA . GLN A 1 83 ? 2.968 -0.000 7.593 1.00 91.44 83 GLN A CA 1
ATOM 630 C C . GLN A 1 83 ? 3.112 -0.566 9.008 1.00 91.44 83 GLN A C 1
ATOM 632 O O . GLN A 1 83 ? 2.474 -0.104 9.953 1.00 91.44 83 GLN A O 1
ATOM 637 N N . ASP A 1 84 ? 3.991 -1.556 9.135 1.00 90.81 84 ASP A N 1
ATOM 638 C CA . ASP A 1 84 ? 4.292 -2.215 10.400 1.00 90.81 84 ASP A CA 1
ATOM 639 C C . ASP A 1 84 ? 4.784 -1.219 11.462 1.00 90.81 84 ASP A C 1
ATOM 641 O O . ASP A 1 84 ? 5.508 -0.265 11.165 1.00 90.81 84 ASP A O 1
ATOM 645 N N . GLY A 1 85 ? 4.387 -1.437 12.717 1.00 90.94 85 GLY A N 1
ATOM 646 C CA . GLY A 1 85 ? 4.822 -0.627 13.860 1.00 90.94 85 GLY A CA 1
ATOM 647 C C . GLY A 1 85 ? 4.268 0.803 13.908 1.00 90.94 85 GLY A C 1
ATOM 648 O O . GLY A 1 85 ? 4.611 1.564 14.814 1.00 90.94 85 GLY A O 1
ATOM 649 N N . VAL A 1 86 ? 3.414 1.198 12.959 1.00 92.50 86 VAL A N 1
ATOM 650 C CA . VAL A 1 86 ? 2.806 2.534 12.936 1.00 92.50 86 VAL A CA 1
ATOM 651 C C . VAL A 1 86 ? 1.764 2.679 14.049 1.00 92.50 86 VAL A C 1
ATOM 653 O O . VAL A 1 86 ? 1.029 1.748 14.379 1.00 92.50 86 VAL A O 1
ATOM 656 N N . THR A 1 87 ? 1.669 3.882 14.618 1.00 94.75 87 THR A N 1
ATOM 657 C CA . THR A 1 87 ? 0.572 4.269 15.512 1.00 94.75 87 THR A CA 1
ATOM 658 C C . THR A 1 87 ? -0.280 5.347 14.852 1.00 94.75 87 THR A C 1
ATOM 660 O O . THR A 1 87 ? 0.227 6.410 14.506 1.00 94.75 87 THR A O 1
ATOM 663 N N . VAL A 1 88 ? -1.576 5.080 14.692 1.00 93.06 88 VAL A N 1
ATOM 664 C CA . VAL A 1 88 ? -2.562 6.030 14.162 1.00 93.06 88 VAL A CA 1
ATOM 665 C C . VAL A 1 88 ? -3.388 6.573 15.332 1.00 93.06 88 VAL A C 1
ATOM 667 O O . VAL A 1 88 ? -3.947 5.769 16.082 1.00 93.06 88 VAL A O 1
ATOM 670 N N . PRO A 1 89 ? -3.466 7.902 15.523 1.00 94.06 89 PRO A N 1
ATOM 671 C CA . PRO A 1 89 ? -4.164 8.495 16.660 1.00 94.06 89 PRO A CA 1
ATOM 672 C C . PRO A 1 89 ? -5.686 8.340 16.557 1.00 94.06 89 PRO A C 1
ATOM 674 O O . PRO A 1 89 ? -6.228 8.049 15.491 1.00 94.06 89 PRO A O 1
ATOM 677 N N . ASP A 1 90 ? -6.370 8.565 17.679 1.00 93.88 90 ASP A N 1
ATOM 678 C CA . ASP A 1 90 ? -7.832 8.642 17.735 1.00 93.88 90 ASP A CA 1
ATOM 679 C C . ASP A 1 90 ? -8.379 9.675 16.736 1.00 93.88 90 ASP A C 1
ATOM 681 O O . ASP A 1 90 ? -7.732 10.682 16.447 1.00 93.88 90 ASP A O 1
ATOM 685 N N . ASP A 1 91 ? -9.586 9.424 16.223 1.00 93.38 91 ASP A N 1
ATOM 686 C CA . ASP A 1 91 ? -10.315 10.301 15.292 1.00 93.38 91 ASP A CA 1
ATOM 687 C C . ASP A 1 91 ? -9.615 10.564 13.942 1.00 93.38 91 ASP A C 1
ATOM 689 O O . ASP A 1 91 ? -10.078 11.391 13.154 1.00 93.38 91 ASP A O 1
ATOM 693 N N . ALA A 1 92 ? -8.525 9.852 13.634 1.00 92.12 92 ALA A N 1
ATOM 694 C CA . ALA A 1 92 ? -7.849 9.976 12.349 1.00 92.12 92 ALA A CA 1
ATOM 695 C C . ALA A 1 92 ? -8.761 9.553 11.186 1.00 92.12 92 ALA A C 1
ATOM 697 O O . ALA A 1 92 ? -9.459 8.535 11.244 1.00 92.12 92 ALA A O 1
ATOM 698 N N . VAL A 1 93 ? -8.705 10.319 10.098 1.00 93.81 93 VAL A N 1
ATOM 699 C CA . VAL A 1 93 ? -9.401 10.025 8.843 1.00 93.81 93 VAL A CA 1
ATOM 700 C C . VAL A 1 93 ? -8.360 9.933 7.742 1.00 93.81 93 VAL A C 1
ATOM 702 O O . VAL A 1 93 ? -7.673 10.911 7.460 1.00 93.81 93 VAL A O 1
ATOM 705 N N . LEU A 1 94 ? -8.245 8.749 7.151 1.00 91.69 94 LEU A N 1
ATOM 706 C CA . LEU A 1 94 ? -7.319 8.445 6.069 1.00 91.69 94 LEU A CA 1
ATOM 707 C C . LEU A 1 94 ? -8.111 8.240 4.781 1.00 91.69 94 LEU A C 1
ATOM 709 O O . LEU A 1 94 ? -9.155 7.582 4.789 1.00 91.69 94 LEU A O 1
ATOM 713 N N . GLY A 1 95 ? -7.625 8.850 3.705 1.00 91.25 95 GLY A N 1
ATOM 714 C CA . GLY A 1 95 ? -8.223 8.793 2.382 1.00 91.25 95 GLY A CA 1
ATOM 715 C C . GLY A 1 95 ? -8.081 7.420 1.737 1.00 91.25 95 GLY A C 1
ATOM 716 O O . GLY A 1 95 ? -7.307 6.560 2.178 1.00 91.25 95 GLY A O 1
ATOM 717 N N . ASP A 1 96 ? -8.858 7.214 0.676 1.00 90.62 96 ASP A N 1
ATOM 718 C CA . ASP A 1 96 ? -8.730 6.030 -0.165 1.00 90.62 96 ASP A CA 1
ATOM 719 C C . ASP A 1 96 ? -7.326 5.996 -0.787 1.00 90.62 96 ASP A C 1
ATOM 721 O O . ASP A 1 96 ? -6.833 7.000 -1.284 1.00 90.62 96 ASP A O 1
ATOM 725 N N . GLY A 1 97 ? -6.664 4.840 -0.751 1.00 88.88 97 GLY A N 1
ATOM 726 C CA . GLY A 1 97 ? -5.332 4.678 -1.335 1.00 88.88 97 GLY A CA 1
ATOM 727 C C . GLY A 1 97 ? -4.185 5.345 -0.564 1.00 88.88 97 GLY A C 1
ATOM 728 O O . GLY A 1 97 ? -3.061 5.351 -1.057 1.00 88.88 97 GLY A O 1
ATOM 729 N N . ASP A 1 98 ? -4.400 5.865 0.644 1.00 89.88 98 ASP A N 1
ATOM 730 C CA . ASP A 1 98 ? -3.305 6.424 1.446 1.00 89.88 98 ASP A CA 1
ATOM 731 C C . ASP A 1 98 ? -2.297 5.347 1.890 1.00 89.88 98 ASP A C 1
ATOM 733 O O . ASP A 1 98 ? -2.677 4.245 2.300 1.00 89.88 98 ASP A O 1
ATOM 737 N N . LEU A 1 99 ? -1.004 5.690 1.882 1.00 88.44 99 LEU A N 1
ATOM 738 C CA . LEU A 1 99 ? 0.056 4.916 2.531 1.00 88.44 99 LEU A CA 1
ATOM 739 C C . LEU A 1 99 ? 0.482 5.604 3.827 1.00 88.44 99 LEU A C 1
ATOM 741 O O . LEU A 1 99 ? 1.102 6.667 3.805 1.00 88.44 99 LEU A O 1
ATOM 745 N N . VAL A 1 100 ? 0.218 4.963 4.959 1.00 89.44 100 VAL A N 1
ATOM 746 C CA . VAL A 1 100 ? 0.647 5.428 6.278 1.00 89.44 100 VAL A CA 1
ATOM 747 C C . VAL A 1 100 ? 1.961 4.761 6.651 1.00 89.44 100 VAL A C 1
ATOM 749 O O . VAL A 1 100 ? 2.068 3.535 6.689 1.00 89.44 100 VAL A O 1
ATOM 752 N N . THR A 1 101 ? 2.953 5.583 6.957 1.00 87.31 101 THR A N 1
ATOM 753 C CA . THR A 1 101 ? 4.313 5.168 7.311 1.00 87.31 101 THR A CA 1
ATOM 754 C C . THR A 1 101 ? 4.735 5.794 8.638 1.00 87.31 101 THR A C 1
ATOM 756 O O . THR A 1 101 ? 4.098 6.758 9.072 1.00 87.31 101 THR A O 1
ATOM 759 N N . PRO A 1 102 ? 5.830 5.326 9.263 1.00 82.44 102 PRO A N 1
ATOM 760 C CA . PRO A 1 102 ? 6.396 5.984 10.440 1.00 82.44 102 PRO A CA 1
ATOM 761 C C . PRO A 1 102 ? 6.753 7.461 10.209 1.00 82.44 102 PRO A C 1
ATOM 763 O O . PRO A 1 102 ? 6.683 8.253 11.144 1.00 82.44 102 PRO A O 1
ATOM 766 N N . ASP A 1 103 ? 7.083 7.838 8.968 1.00 82.12 103 ASP A N 1
ATOM 767 C CA . ASP A 1 103 ? 7.463 9.211 8.605 1.00 82.12 103 ASP A CA 1
ATOM 768 C C . ASP A 1 103 ? 6.260 10.111 8.278 1.00 82.12 103 ASP A C 1
ATOM 770 O O . ASP A 1 103 ? 6.421 11.317 8.108 1.00 82.12 103 ASP A O 1
ATOM 774 N N . GLY A 1 104 ? 5.061 9.537 8.139 1.00 82.94 104 GLY A N 1
ATOM 775 C CA . GLY A 1 104 ? 3.836 10.259 7.796 1.00 82.94 104 GLY A CA 1
ATOM 776 C C . GLY A 1 104 ? 2.992 9.569 6.726 1.00 82.94 104 GLY A C 1
ATOM 777 O O . GLY A 1 104 ? 3.165 8.383 6.430 1.00 82.94 104 GLY A O 1
ATOM 778 N N . ILE A 1 105 ? 2.052 10.323 6.156 1.00 86.25 105 ILE A N 1
ATOM 779 C CA . ILE A 1 105 ? 1.064 9.829 5.189 1.00 86.25 105 ILE A CA 1
ATOM 780 C C . I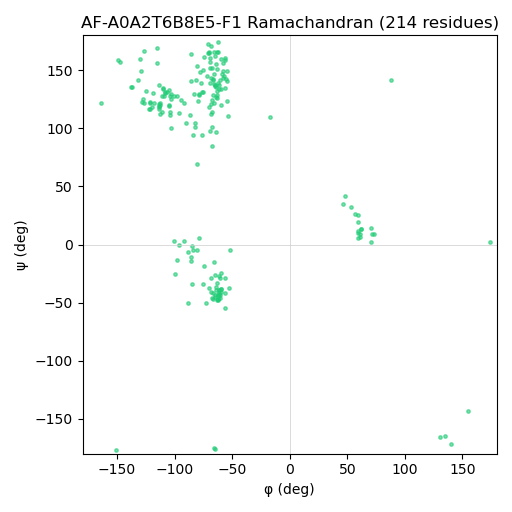LE A 1 105 ? 1.474 10.264 3.784 1.00 86.25 105 ILE A C 1
ATOM 782 O O . ILE A 1 105 ? 1.741 11.441 3.550 1.00 86.25 105 ILE A O 1
ATOM 786 N N . ILE A 1 106 ? 1.504 9.314 2.852 1.00 84.12 106 ILE A N 1
ATOM 787 C CA . ILE A 1 106 ? 1.624 9.592 1.421 1.00 84.12 106 ILE A CA 1
ATOM 788 C C . ILE A 1 106 ? 0.237 9.384 0.802 1.00 84.12 106 ILE A C 1
ATOM 790 O O . ILE A 1 106 ? -0.223 8.238 0.771 1.00 84.12 106 ILE A O 1
ATOM 794 N N . PRO A 1 107 ? -0.425 10.456 0.336 1.00 83.31 107 PRO A N 1
ATOM 795 C CA . PRO A 1 107 ? -1.755 10.352 -0.249 1.00 83.31 107 PRO A CA 1
ATOM 796 C C . PRO A 1 107 ? -1.722 9.630 -1.597 1.00 83.31 107 PRO A C 1
ATOM 798 O O . PRO A 1 107 ? -0.704 9.681 -2.293 1.00 83.31 107 PRO A O 1
ATOM 801 N N . ASP A 1 108 ? -2.827 8.967 -1.953 1.00 83.75 108 ASP A N 1
ATOM 802 C CA . ASP A 1 108 ? -3.049 8.337 -3.268 1.00 83.75 108 ASP A CA 1
ATOM 803 C C . ASP A 1 108 ? -1.860 7.477 -3.743 1.00 83.75 108 ASP A C 1
ATOM 805 O O . ASP A 1 108 ? -1.427 7.519 -4.895 1.00 83.75 108 ASP A O 1
ATOM 809 N N . ARG A 1 109 ? -1.264 6.706 -2.831 1.00 83.12 109 ARG A N 1
ATOM 810 C CA . ARG A 1 109 ? -0.065 5.898 -3.102 1.00 83.12 109 ARG A CA 1
ATOM 811 C C . ARG A 1 109 ? -0.392 4.433 -3.370 1.00 83.12 109 ARG A C 1
ATOM 813 O O . ARG A 1 109 ? 0.377 3.725 -4.018 1.00 83.12 109 ARG A O 1
ATOM 820 N N . CYS A 1 110 ? -1.513 3.967 -2.855 1.00 83.56 110 CYS A N 1
ATOM 821 C CA . CYS A 1 110 ? -1.936 2.580 -2.839 1.00 83.56 110 CYS A CA 1
ATOM 822 C C . CYS A 1 110 ? -3.191 2.398 -3.682 1.00 83.56 110 CYS A C 1
ATOM 824 O O . CYS A 1 110 ? -3.971 3.324 -3.881 1.00 83.56 110 CYS A O 1
ATOM 826 N N . GLY A 1 111 ? -3.403 1.176 -4.161 1.00 81.75 111 GLY A N 1
ATOM 827 C CA . GLY A 1 111 ? -4.608 0.839 -4.906 1.00 81.75 111 GLY A CA 1
ATOM 828 C C . GLY A 1 111 ? -4.341 -0.074 -6.082 1.00 81.75 111 GLY A C 1
ATOM 829 O O . GLY A 1 111 ? -3.246 -0.621 -6.247 1.00 81.75 111 GLY A O 1
ATOM 830 N N . GLY A 1 112 ? -5.391 -0.251 -6.879 1.00 80.75 112 GLY A N 1
ATOM 831 C CA . GLY A 1 112 ? -5.329 -1.032 -8.103 1.00 80.75 112 GLY A CA 1
ATOM 832 C C . GLY A 1 112 ? -4.368 -0.420 -9.118 1.00 80.75 112 GLY A C 1
ATOM 833 O O . GLY A 1 112 ? -4.167 0.794 -9.180 1.00 80.75 112 GLY A O 1
ATOM 834 N N . PHE A 1 113 ? -3.796 -1.286 -9.935 1.00 83.50 113 PHE A N 1
ATOM 835 C CA . PHE A 1 113 ? -2.970 -0.926 -11.073 1.00 83.50 113 PHE A CA 1
ATOM 836 C C . PHE A 1 113 ? -3.454 -1.694 -12.298 1.00 83.50 113 PHE A C 1
ATOM 838 O O . PHE A 1 113 ? -4.174 -2.685 -12.201 1.00 83.50 113 PHE A O 1
ATOM 845 N N . THR A 1 114 ? -3.093 -1.188 -13.468 1.00 84.69 114 THR A N 1
ATOM 846 C CA . THR A 1 114 ? -3.291 -1.864 -14.746 1.00 84.69 114 THR A CA 1
ATOM 847 C C . THR A 1 114 ? -1.940 -2.321 -15.259 1.00 84.69 114 THR A C 1
ATOM 849 O O . THR A 1 114 ? -1.010 -1.515 -15.313 1.00 84.69 114 THR A O 1
ATOM 852 N N . THR A 1 115 ? -1.863 -3.580 -15.674 1.00 85.50 115 THR A N 1
ATOM 853 C CA . THR A 1 115 ? -0.682 -4.164 -16.308 1.00 85.50 115 THR A CA 1
ATOM 854 C C . THR A 1 115 ? -0.989 -4.448 -17.774 1.00 85.50 115 THR A C 1
ATOM 856 O O . THR A 1 115 ? -1.980 -5.098 -18.101 1.00 85.50 115 THR A O 1
ATOM 859 N N . THR A 1 116 ? -0.130 -3.960 -18.665 1.00 87.44 116 THR A N 1
ATOM 860 C CA . THR A 1 116 ? -0.154 -4.260 -20.099 1.00 87.44 116 THR A CA 1
ATOM 861 C C . THR A 1 116 ? 1.097 -5.046 -20.454 1.00 87.44 116 THR A C 1
ATOM 863 O O . THR A 1 116 ? 2.206 -4.532 -20.310 1.00 87.44 116 THR A O 1
ATOM 866 N N . ILE A 1 117 ? 0.932 -6.267 -20.959 1.00 86.44 117 ILE A N 1
ATOM 867 C CA . ILE A 1 117 ? 2.054 -7.105 -21.390 1.00 86.44 117 ILE A CA 1
ATOM 868 C C . ILE A 1 117 ? 2.551 -6.656 -22.769 1.00 86.44 117 ILE A C 1
ATOM 870 O O . ILE A 1 117 ? 1.777 -6.511 -23.717 1.00 86.44 117 ILE A O 1
ATOM 874 N N . LEU A 1 118 ? 3.857 -6.428 -22.861 1.00 85.88 118 LEU A N 1
ATOM 875 C CA . LEU A 1 118 ? 4.606 -6.045 -24.055 1.00 85.88 118 LEU A CA 1
ATOM 876 C C . LEU A 1 118 ? 5.589 -7.162 -24.420 1.00 85.88 118 LEU A C 1
ATOM 878 O O . LEU A 1 118 ? 5.843 -8.068 -23.629 1.00 85.88 118 LEU A O 1
ATOM 882 N N . ARG A 1 119 ? 6.207 -7.090 -25.604 1.00 84.31 119 ARG A N 1
ATOM 883 C CA . ARG A 1 119 ? 7.149 -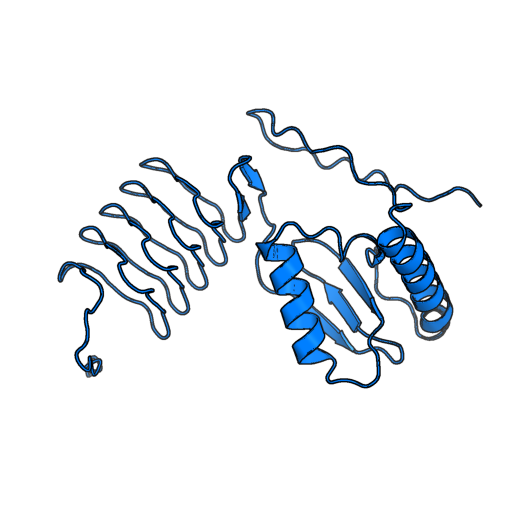8.140 -26.034 1.00 84.31 119 ARG A CA 1
ATOM 884 C C . ARG A 1 119 ? 8.374 -8.254 -25.127 1.00 84.31 119 ARG A C 1
ATOM 886 O O . ARG A 1 119 ? 8.911 -9.343 -24.974 1.00 84.31 119 ARG A O 1
ATOM 893 N N . GLY A 1 120 ? 8.826 -7.133 -24.567 1.00 81.50 120 GLY A N 1
ATOM 894 C CA . GLY A 1 120 ? 10.020 -7.064 -23.717 1.00 81.50 120 GLY A CA 1
ATOM 895 C C . GLY A 1 120 ? 9.751 -7.013 -22.210 1.00 81.50 120 GLY A C 1
ATOM 896 O O . GLY A 1 120 ? 10.704 -6.855 -21.442 1.00 81.50 120 GLY A O 1
ATOM 897 N N . GLY A 1 121 ? 8.487 -7.088 -21.776 1.00 88.19 121 GLY A N 1
ATOM 898 C CA . GLY A 1 121 ? 8.120 -6.942 -20.368 1.00 88.19 121 GLY A CA 1
ATOM 899 C C . GLY A 1 121 ? 6.690 -6.458 -20.157 1.00 88.19 121 GLY A C 1
ATOM 900 O O . GLY A 1 121 ? 5.795 -6.806 -20.916 1.00 88.19 121 GLY A O 1
ATOM 901 N N . ALA A 1 122 ? 6.471 -5.623 -19.147 1.00 89.50 122 ALA A N 1
ATOM 902 C CA . ALA A 1 122 ? 5.165 -5.069 -18.821 1.00 89.50 122 ALA A CA 1
ATOM 903 C C . ALA A 1 122 ? 5.201 -3.549 -18.674 1.00 89.50 122 ALA A C 1
ATOM 905 O O . ALA A 1 122 ? 6.186 -2.960 -18.232 1.00 89.50 122 ALA A O 1
ATOM 906 N N . PHE A 1 123 ? 4.086 -2.912 -19.007 1.00 90.25 123 PHE A N 1
ATOM 907 C CA . PHE A 1 123 ? 3.794 -1.539 -18.634 1.00 90.25 123 PHE A CA 1
ATOM 908 C C . PHE A 1 123 ? 2.755 -1.537 -17.514 1.00 90.25 123 PHE A C 1
ATOM 910 O O . PHE A 1 123 ? 1.642 -2.020 -17.697 1.00 90.25 123 PH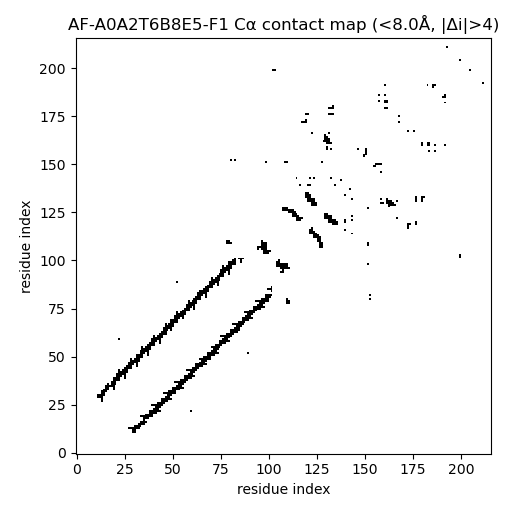E A O 1
ATOM 917 N N . ILE A 1 124 ? 3.120 -0.980 -16.368 1.00 88.81 124 ILE A N 1
ATOM 918 C CA . ILE A 1 124 ? 2.290 -0.898 -15.171 1.00 88.81 124 ILE A CA 1
ATOM 919 C C . ILE A 1 124 ? 1.866 0.553 -14.983 1.00 88.81 124 ILE A C 1
ATOM 921 O O . ILE A 1 124 ? 2.705 1.451 -15.001 1.00 88.81 124 ILE A O 1
ATOM 925 N N . SER A 1 125 ? 0.578 0.792 -14.770 1.00 87.94 125 SER A N 1
ATOM 926 C CA . SER A 1 125 ? 0.030 2.110 -14.452 1.00 87.94 125 SER A CA 1
ATOM 927 C C . SER A 1 125 ? -0.828 2.025 -13.203 1.00 87.94 125 SER A C 1
ATOM 929 O O . SER A 1 125 ? -1.807 1.284 -13.173 1.00 87.94 125 SER A O 1
ATOM 931 N N . GLY A 1 126 ? -0.496 2.818 -12.193 1.00 85.94 126 GLY A N 1
ATOM 932 C CA . GLY A 1 126 ? -1.239 2.896 -10.944 1.00 85.94 126 GLY A CA 1
ATOM 933 C C . GLY A 1 126 ? -1.127 4.278 -10.299 1.00 85.94 126 GLY A C 1
ATOM 934 O O . GLY A 1 126 ? -0.490 5.176 -10.856 1.00 85.94 126 GLY A O 1
ATOM 935 N N . PRO A 1 127 ? -1.722 4.457 -9.113 1.00 79.38 127 PRO A N 1
ATOM 936 C CA . PRO A 1 127 ? -1.725 5.738 -8.404 1.00 79.38 127 PRO A CA 1
ATOM 937 C C . PRO A 1 127 ? -0.305 6.178 -7.976 1.00 79.38 127 PRO A C 1
ATOM 939 O O . PRO A 1 127 ? 0.018 7.359 -7.956 1.00 79.38 127 PRO A O 1
ATOM 942 N N . PHE A 1 128 ? 0.610 5.222 -7.788 1.00 78.62 128 PHE A N 1
ATOM 943 C CA . PHE A 1 128 ? 2.029 5.448 -7.476 1.00 78.62 128 PHE A CA 1
ATOM 944 C C . PHE A 1 128 ? 2.912 5.794 -8.696 1.00 78.62 128 PHE A C 1
ATOM 946 O O . PHE A 1 128 ? 4.105 6.094 -8.540 1.00 78.62 128 PHE A O 1
ATOM 953 N N . GLY A 1 129 ? 2.351 5.765 -9.909 1.00 85.38 129 GLY A N 1
ATOM 954 C CA . GLY A 1 129 ? 3.034 6.143 -11.142 1.00 85.38 129 GLY A CA 1
ATOM 955 C C . GLY A 1 129 ? 2.894 5.126 -12.270 1.00 85.38 129 GLY A C 1
ATOM 956 O O . GLY A 1 129 ? 2.060 4.220 -12.249 1.00 85.38 129 GLY A O 1
ATOM 957 N N . LYS A 1 130 ? 3.740 5.307 -13.283 1.00 90.38 130 LYS A N 1
ATOM 958 C CA . LYS A 1 130 ? 3.769 4.503 -14.503 1.00 90.38 130 LYS A CA 1
ATOM 959 C C . LYS A 1 130 ? 5.166 3.938 -14.709 1.00 90.38 130 LYS A C 1
ATOM 961 O O . LYS A 1 130 ? 6.154 4.673 -14.632 1.00 90.38 130 LYS A O 1
ATOM 966 N N . PHE A 1 131 ? 5.251 2.645 -14.987 1.00 90.38 131 PHE A N 1
ATOM 967 C CA . PHE A 1 131 ? 6.506 1.906 -14.985 1.00 90.38 131 PHE A CA 1
ATOM 968 C C . PHE A 1 131 ? 6.577 0.955 -16.167 1.00 90.38 131 PHE A C 1
ATOM 970 O O . PHE A 1 131 ? 5.627 0.239 -16.458 1.00 90.38 131 PHE A O 1
ATOM 977 N N . LEU A 1 132 ? 7.725 0.937 -16.830 1.00 91.38 132 LEU A N 1
ATOM 978 C CA . LEU A 1 132 ? 8.055 -0.023 -17.866 1.00 91.38 132 LEU A CA 1
ATOM 979 C C . LEU A 1 132 ? 9.003 -1.047 -17.249 1.00 91.38 132 LEU A C 1
ATOM 981 O O . LEU A 1 132 ? 10.185 -0.768 -17.070 1.00 91.38 132 LEU A O 1
ATOM 985 N N . VAL A 1 133 ? 8.472 -2.203 -16.874 1.00 89.31 133 VAL A N 1
ATOM 986 C CA . VAL A 1 133 ? 9.194 -3.260 -16.168 1.00 89.31 133 VAL A CA 1
ATOM 987 C C . VAL A 1 133 ? 9.679 -4.290 -17.187 1.00 89.31 133 VAL A C 1
ATOM 989 O O . VAL A 1 133 ? 8.851 -4.960 -17.801 1.00 89.31 133 VAL A O 1
ATOM 992 N N . PRO A 1 134 ? 10.996 -4.438 -17.410 1.00 87.38 134 PRO A N 1
ATOM 993 C CA . PRO A 1 134 ? 11.518 -5.534 -18.213 1.00 87.38 134 PRO A CA 1
ATOM 994 C C . PRO A 1 134 ? 11.259 -6.846 -17.471 1.00 87.38 134 PRO A C 1
ATOM 996 O O . PRO A 1 134 ? 11.629 -6.959 -16.303 1.00 87.38 134 PRO A O 1
ATOM 999 N N . LEU A 1 135 ? 10.660 -7.824 -18.144 1.00 80.12 135 LEU A N 1
ATOM 1000 C CA . LEU A 1 135 ? 10.425 -9.155 -17.584 1.00 80.12 135 LEU A CA 1
ATOM 1001 C C . LEU A 1 135 ? 11.274 -10.158 -18.361 1.00 80.12 135 LEU A C 1
ATOM 1003 O O . LEU A 1 135 ? 11.409 -10.052 -19.582 1.00 80.12 135 LEU A O 1
ATOM 1007 N N . GLU A 1 136 ? 11.900 -11.088 -17.648 1.00 67.38 136 GLU A N 1
ATOM 1008 C CA . GLU A 1 136 ? 12.478 -12.284 -18.267 1.00 67.38 136 GLU A CA 1
ATOM 1009 C C . GLU A 1 136 ? 11.379 -13.354 -18.393 1.00 67.38 136 GLU A C 1
ATOM 1011 O O . GLU A 1 136 ? 10.340 -13.213 -17.756 1.00 67.38 136 GLU A O 1
ATOM 1016 N N . GLU A 1 137 ? 11.581 -14.391 -19.218 1.00 57.53 137 GLU A N 1
ATOM 1017 C CA . GLU A 1 137 ? 10.577 -15.399 -19.657 1.00 57.53 137 GLU A CA 1
ATOM 1018 C C . GLU A 1 137 ? 9.758 -16.115 -18.550 1.00 57.53 137 GLU A C 1
ATOM 1020 O O . GLU A 1 137 ? 8.856 -16.892 -18.857 1.00 57.53 137 GLU A O 1
ATOM 1025 N N . SER A 1 138 ? 10.053 -15.873 -17.274 1.00 58.66 138 SER A N 1
ATOM 1026 C CA . SER A 1 138 ? 9.202 -16.193 -16.119 1.00 58.66 138 SER A CA 1
ATOM 1027 C C . SER A 1 138 ? 7.794 -15.583 -16.199 1.00 58.66 138 SER A C 1
ATOM 1029 O O . SER A 1 138 ? 7.579 -14.615 -16.925 1.00 58.66 138 SER A O 1
ATOM 1031 N N . ASP A 1 139 ? 6.855 -16.136 -15.415 1.00 63.38 139 ASP A N 1
ATOM 1032 C CA . ASP A 1 139 ? 5.459 -15.681 -15.361 1.00 63.38 139 ASP A CA 1
ATOM 1033 C C . ASP A 1 139 ? 5.386 -14.166 -15.077 1.00 63.38 139 ASP A C 1
ATOM 1035 O O . ASP A 1 139 ? 5.764 -13.717 -13.986 1.00 63.38 139 ASP A O 1
ATOM 1039 N N . PRO A 1 140 ? 4.969 -13.359 -16.068 1.00 62.56 140 PRO A N 1
ATOM 1040 C CA . PRO A 1 140 ? 5.021 -11.916 -15.962 1.00 62.56 140 PRO A CA 1
ATOM 1041 C C . PRO A 1 140 ? 4.035 -11.368 -14.927 1.00 62.56 140 PRO A C 1
ATOM 1043 O O . PRO A 1 140 ? 4.328 -10.343 -14.315 1.00 62.56 140 PRO A O 1
ATOM 1046 N N . ASP A 1 141 ? 2.908 -12.041 -14.690 1.00 62.41 141 ASP A N 1
ATOM 1047 C CA . ASP A 1 141 ? 1.848 -11.516 -13.828 1.00 62.41 141 ASP A CA 1
ATOM 1048 C C . ASP A 1 141 ? 2.271 -11.580 -12.349 1.00 62.41 141 ASP A C 1
ATOM 1050 O O . ASP A 1 141 ? 2.279 -10.555 -11.665 1.00 62.41 141 ASP A O 1
ATOM 1054 N N . GLU A 1 142 ? 2.755 -12.738 -11.880 1.00 58.97 142 GLU A N 1
ATOM 1055 C CA . GLU A 1 142 ? 3.200 -12.939 -10.487 1.00 58.97 142 GLU A CA 1
ATOM 1056 C C . GLU A 1 142 ? 4.372 -12.016 -10.105 1.00 58.97 142 GLU A C 1
ATOM 1058 O O . GLU A 1 142 ? 4.406 -11.447 -9.009 1.00 58.97 142 GLU A O 1
ATOM 1063 N N . LEU A 1 143 ? 5.318 -11.808 -11.027 1.00 63.47 143 LEU A N 1
ATOM 1064 C CA . LEU A 1 143 ? 6.449 -10.906 -10.806 1.00 63.47 143 LEU A CA 1
ATOM 1065 C C . LEU A 1 143 ? 6.017 -9.443 -10.744 1.00 63.47 143 LEU A C 1
ATOM 1067 O O . LEU A 1 143 ? 6.524 -8.696 -9.906 1.00 63.47 143 LEU A O 1
ATOM 1071 N N . THR A 1 144 ? 5.088 -9.021 -11.605 1.00 67.19 144 THR A N 1
ATOM 1072 C CA . THR A 1 144 ? 4.597 -7.638 -11.573 1.00 67.19 144 THR A CA 1
ATOM 1073 C C . THR A 1 144 ? 3.819 -7.351 -10.299 1.00 67.19 144 THR A C 1
ATOM 1075 O O . THR A 1 144 ? 4.071 -6.320 -9.676 1.00 67.19 144 THR A O 1
ATOM 1078 N N . ASP A 1 145 ? 2.969 -8.278 -9.858 1.00 69.00 145 ASP A N 1
ATOM 1079 C CA . ASP A 1 145 ? 2.184 -8.137 -8.634 1.00 69.00 145 ASP A CA 1
ATOM 1080 C C . ASP A 1 145 ? 3.084 -8.035 -7.401 1.00 69.00 145 ASP A C 1
ATOM 1082 O O . ASP A 1 145 ? 2.920 -7.110 -6.604 1.00 69.00 145 ASP A O 1
ATOM 1086 N N . GLN A 1 146 ? 4.089 -8.910 -7.272 1.00 70.19 146 GLN A N 1
ATOM 1087 C CA . GLN A 1 146 ? 5.036 -8.853 -6.156 1.00 70.19 146 GLN A CA 1
ATOM 1088 C C . GLN A 1 146 ? 5.876 -7.568 -6.184 1.00 70.19 146 GLN A C 1
ATOM 1090 O O . GLN A 1 146 ? 6.037 -6.916 -5.155 1.00 70.19 146 GLN A O 1
ATOM 1095 N N . MET A 1 147 ? 6.379 -7.160 -7.355 1.00 70.00 147 MET A N 1
ATOM 1096 C CA . MET A 1 147 ? 7.162 -5.925 -7.491 1.00 70.00 147 MET A CA 1
ATOM 1097 C C . MET A 1 147 ? 6.337 -4.677 -7.164 1.00 70.00 147 MET A C 1
ATOM 1099 O O . MET A 1 147 ? 6.850 -3.735 -6.553 1.00 70.00 147 MET A O 1
ATOM 1103 N N . VAL A 1 148 ? 5.066 -4.651 -7.572 1.00 73.94 148 VAL A N 1
ATOM 1104 C CA . VAL A 1 148 ? 4.148 -3.563 -7.235 1.00 73.94 148 VAL A CA 1
ATOM 1105 C C . VAL A 1 148 ? 3.845 -3.565 -5.748 1.00 73.94 148 VAL A C 1
ATOM 1107 O O . VAL A 1 148 ? 3.910 -2.502 -5.128 1.00 73.94 148 VAL A O 1
ATOM 1110 N N . ASP A 1 149 ? 3.541 -4.723 -5.163 1.00 73.62 149 ASP A N 1
ATOM 1111 C CA . ASP A 1 149 ? 3.264 -4.801 -3.735 1.00 73.62 149 ASP A CA 1
ATOM 1112 C C . ASP A 1 149 ? 4.486 -4.368 -2.923 1.00 73.62 149 ASP A C 1
ATOM 1114 O O . ASP A 1 149 ? 4.324 -3.522 -2.051 1.00 73.62 149 ASP A O 1
ATOM 1118 N N . ASP A 1 150 ? 5.704 -4.786 -3.272 1.00 71.69 150 ASP A N 1
ATOM 1119 C CA . ASP A 1 150 ? 6.941 -4.329 -2.622 1.00 71.69 150 ASP A CA 1
ATOM 1120 C C . ASP A 1 150 ? 7.156 -2.814 -2.761 1.00 71.69 150 ASP A C 1
ATOM 1122 O O . ASP A 1 150 ? 7.582 -2.140 -1.817 1.00 71.69 150 ASP A O 1
ATOM 1126 N N . HIS A 1 151 ? 6.845 -2.240 -3.925 1.00 73.38 151 HIS A N 1
ATOM 1127 C CA . HIS A 1 151 ? 6.964 -0.799 -4.150 1.00 73.38 151 HIS A CA 1
ATOM 1128 C C . HIS A 1 151 ? 5.923 0.011 -3.368 1.00 73.38 151 HIS A C 1
ATOM 1130 O O . HIS A 1 151 ? 6.222 1.098 -2.860 1.00 73.38 151 HIS A O 1
ATOM 1136 N N . GLN A 1 152 ? 4.705 -0.519 -3.249 1.00 70.69 152 GLN A N 1
ATOM 1137 C CA . GLN A 1 152 ? 3.633 0.076 -2.461 1.00 70.69 152 GLN A CA 1
ATOM 1138 C C . GLN A 1 152 ? 3.846 -0.133 -0.945 1.00 70.69 152 GLN A C 1
ATOM 1140 O O . GLN A 1 152 ? 3.494 0.758 -0.179 1.00 70.69 152 GLN A O 1
ATOM 1145 N N . TRP A 1 153 ? 4.425 -1.262 -0.497 1.00 67.94 153 TRP A N 1
ATOM 1146 C CA . TRP A 1 153 ? 4.621 -1.610 0.925 1.00 67.94 153 TRP A CA 1
ATOM 1147 C C . TRP A 1 153 ? 5.930 -1.084 1.507 1.00 67.94 153 TRP A C 1
ATOM 1149 O O . TRP A 1 153 ? 5.936 -0.472 2.572 1.00 67.94 153 TRP A O 1
ATOM 1159 N N . GLY A 1 154 ? 7.050 -1.325 0.827 1.00 61.59 154 GLY A N 1
ATOM 1160 C CA . GLY A 1 154 ? 8.394 -1.116 1.370 1.00 61.59 154 GLY A CA 1
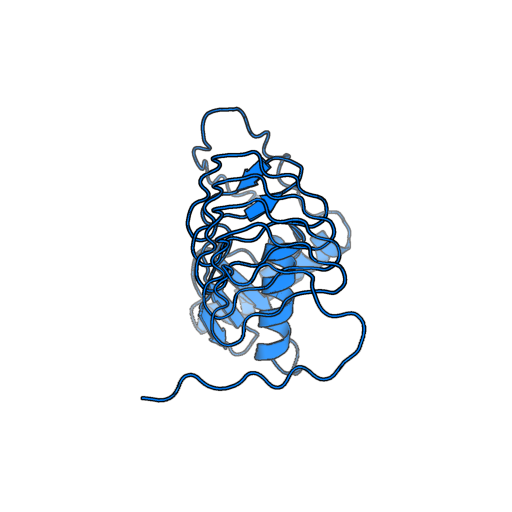ATOM 1161 C C . GLY A 1 154 ? 8.988 0.261 1.096 1.00 61.59 154 GLY A C 1
ATOM 1162 O O . GLY A 1 154 ? 10.156 0.472 1.410 1.00 61.59 154 GLY A O 1
ATOM 1163 N N . ARG A 1 155 ? 8.239 1.174 0.448 1.00 62.31 155 ARG A N 1
ATOM 1164 C CA . ARG A 1 155 ? 8.803 2.386 -0.187 1.00 62.31 155 ARG A CA 1
ATOM 1165 C C . ARG A 1 155 ? 10.056 2.057 -1.017 1.00 62.31 155 ARG A C 1
ATOM 1167 O O . ARG A 1 155 ? 11.008 2.833 -1.061 1.00 62.31 155 ARG A O 1
ATOM 1174 N N . SER A 1 156 ? 10.067 0.881 -1.645 1.00 67.81 156 SER A N 1
ATOM 1175 C CA . SER A 1 156 ? 11.206 0.436 -2.437 1.00 67.81 156 SER A CA 1
ATOM 1176 C C . SER A 1 156 ? 11.401 1.389 -3.607 1.00 67.81 156 SER A C 1
ATOM 1178 O O . SER A 1 156 ? 10.467 1.638 -4.363 1.00 67.81 156 SER A O 1
ATOM 1180 N N . ASP A 1 157 ? 12.610 1.896 -3.807 1.00 71.44 157 ASP A N 1
ATOM 1181 C CA . ASP A 1 157 ? 12.948 2.689 -4.988 1.00 71.44 157 ASP A CA 1
ATOM 1182 C C . ASP A 1 157 ? 13.194 1.803 -6.228 1.00 71.44 157 ASP A C 1
ATOM 1184 O O . ASP A 1 157 ? 13.538 2.308 -7.292 1.00 71.44 157 ASP A O 1
ATOM 1188 N N . ALA A 1 158 ? 12.964 0.486 -6.133 1.00 71.19 158 ALA 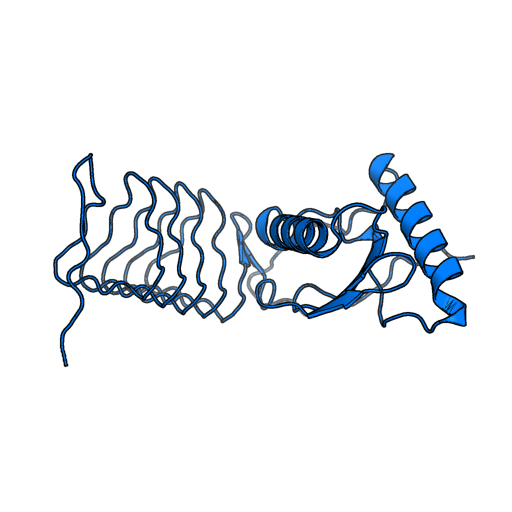A N 1
ATOM 1189 C CA . ALA A 1 158 ? 13.237 -0.477 -7.202 1.00 71.19 158 ALA A CA 1
ATOM 1190 C C . ALA A 1 158 ? 12.448 -0.230 -8.500 1.00 71.19 158 ALA A C 1
ATOM 1192 O O . ALA A 1 158 ? 12.927 -0.588 -9.580 1.00 71.19 158 ALA A O 1
ATOM 1193 N N . LEU A 1 159 ? 11.261 0.388 -8.428 1.00 81.69 159 LEU A N 1
ATOM 1194 C CA . LEU A 1 159 ? 10.514 0.778 -9.630 1.00 81.69 159 LEU A CA 1
ATOM 1195 C C . LEU A 1 159 ? 10.935 2.141 -10.184 1.00 81.69 159 LEU A C 1
ATOM 1197 O O . LEU A 1 159 ? 10.642 2.426 -11.341 1.00 81.69 159 LEU A O 1
ATOM 1201 N N . GLU A 1 160 ? 11.669 2.967 -9.437 1.00 84.62 160 GLU A N 1
ATOM 1202 C CA . GLU A 1 160 ? 12.068 4.299 -9.910 1.00 84.62 160 GLU A CA 1
ATOM 1203 C C . GLU A 1 160 ? 12.912 4.257 -11.200 1.00 84.62 160 GLU A C 1
ATOM 1205 O O . GLU A 1 160 ? 12.611 5.009 -12.129 1.00 84.62 160 GLU A O 1
ATOM 1210 N N . PRO A 1 161 ? 13.871 3.325 -11.376 1.00 86.62 161 PRO A N 1
ATOM 1211 C CA . PRO A 1 161 ? 14.561 3.133 -12.656 1.00 86.62 161 PRO A CA 1
ATOM 1212 C C . PRO A 1 161 ? 13.638 2.764 -13.827 1.00 86.62 161 PRO A C 1
ATOM 1214 O O . PRO A 1 161 ? 13.979 3.002 -14.988 1.00 86.62 161 PRO A O 1
ATOM 1217 N N . CYS A 1 162 ? 12.481 2.170 -13.527 1.00 88.19 162 CYS A N 1
ATOM 1218 C CA . CYS A 1 162 ? 11.479 1.739 -14.498 1.00 88.19 162 CYS A CA 1
ATOM 1219 C C . CYS A 1 162 ? 10.471 2.849 -14.829 1.00 88.19 162 CYS A C 1
ATOM 1221 O O . CYS A 1 162 ? 9.633 2.659 -15.709 1.00 88.19 162 CYS A O 1
ATOM 1223 N N . ARG A 1 163 ? 10.518 4.001 -14.144 1.00 89.62 163 ARG A N 1
ATOM 1224 C CA . ARG A 1 163 ? 9.539 5.080 -14.307 1.00 89.62 163 ARG A CA 1
ATOM 1225 C C . ARG A 1 163 ? 9.512 5.600 -15.749 1.00 89.62 163 ARG A C 1
ATOM 1227 O O . ARG A 1 163 ? 10.550 5.847 -16.373 1.00 89.62 163 ARG A O 1
ATOM 1234 N N . CYS A 1 164 ? 8.305 5.754 -16.285 1.00 88.69 164 CYS A N 1
ATOM 1235 C CA . CYS A 1 164 ? 8.056 6.232 -17.643 1.00 88.69 164 CYS A CA 1
ATOM 1236 C C . CYS A 1 164 ? 6.743 7.027 -17.715 1.00 88.69 164 CYS A C 1
ATOM 1238 O O . CYS A 1 164 ? 5.859 6.859 -16.887 1.00 88.69 164 CYS A O 1
ATOM 1240 N N . PHE A 1 165 ? 6.591 7.910 -18.703 1.00 83.81 165 PHE A N 1
ATOM 1241 C CA . PHE A 1 165 ? 5.421 8.800 -18.784 1.00 83.81 165 PHE A CA 1
ATOM 1242 C C . PHE A 1 165 ? 4.203 8.157 -19.467 1.00 83.81 165 PHE A C 1
ATOM 1244 O O . PHE A 1 165 ? 3.040 8.432 -19.142 1.00 83.81 165 PHE A O 1
ATOM 1251 N N . ARG A 1 166 ? 4.479 7.306 -20.455 1.00 87.81 166 ARG A N 1
ATOM 1252 C CA . ARG A 1 166 ? 3.494 6.646 -21.309 1.00 87.81 166 ARG A CA 1
ATOM 1253 C C . ARG A 1 166 ? 4.022 5.283 -21.749 1.00 87.81 166 ARG A C 1
ATOM 1255 O O . ARG A 1 166 ? 5.243 5.105 -21.772 1.00 87.81 166 ARG A O 1
ATOM 1262 N N . PRO A 1 167 ? 3.141 4.363 -22.163 1.00 86.19 167 PRO A N 1
ATOM 1263 C CA . PRO A 1 167 ? 3.591 3.149 -22.821 1.00 86.19 167 PRO A CA 1
ATOM 1264 C C . PRO A 1 167 ? 4.351 3.492 -24.122 1.00 86.19 167 PRO A C 1
ATOM 1266 O O . PRO A 1 167 ? 3.971 4.445 -24.827 1.00 86.19 167 PRO A O 1
ATOM 1269 N N . PRO A 1 168 ? 5.438 2.765 -24.437 1.00 88.69 168 PRO A N 1
ATOM 1270 C CA . PRO A 1 168 ? 6.140 2.901 -25.709 1.00 88.69 168 PRO A CA 1
ATOM 1271 C C . PRO A 1 168 ? 5.264 2.406 -26.867 1.00 88.69 168 PRO A C 1
ATOM 1273 O O . PRO A 1 168 ? 4.406 1.542 -26.691 1.00 88.69 168 PRO A O 1
ATOM 1276 N N . ARG A 1 169 ? 5.479 2.958 -28.062 1.00 90.25 169 ARG A N 1
ATOM 1277 C CA . ARG A 1 169 ? 4.935 2.382 -29.302 1.00 90.25 169 ARG A CA 1
ATOM 1278 C C . ARG A 1 169 ? 5.730 1.127 -29.691 1.00 90.25 169 ARG A C 1
ATOM 1280 O O . ARG A 1 169 ? 6.876 1.012 -29.256 1.00 90.25 169 ARG A O 1
ATOM 1287 N N . PRO A 1 170 ? 5.199 0.232 -30.545 1.00 89.38 170 PRO A N 1
ATOM 1288 C CA . PRO A 1 170 ? 5.896 -0.999 -30.932 1.00 89.38 170 PRO A CA 1
ATOM 1289 C C . PRO A 1 170 ? 7.324 -0.780 -31.458 1.00 89.38 170 PRO A C 1
ATOM 1291 O O . PRO A 1 170 ? 8.225 -1.558 -31.162 1.00 89.38 170 PRO A O 1
ATOM 1294 N N . GLU A 1 171 ? 7.556 0.300 -32.206 1.00 91.75 171 GLU A N 1
ATOM 1295 C CA . GLU A 1 171 ? 8.872 0.680 -32.729 1.00 91.75 171 GLU A CA 1
ATOM 1296 C C . GLU A 1 171 ? 9.825 1.273 -31.671 1.00 91.75 171 GLU A C 1
ATOM 1298 O O . GLU A 1 171 ? 11.038 1.303 -31.873 1.00 91.75 171 GLU A O 1
ATOM 1303 N N . GLU A 1 172 ? 9.290 1.726 -30.535 1.00 92.19 172 GLU A N 1
ATOM 1304 C CA . GLU A 1 172 ? 10.022 2.340 -29.421 1.00 92.19 172 GLU A CA 1
ATOM 1305 C C . GLU A 1 172 ? 10.322 1.342 -28.286 1.00 92.19 172 GLU A C 1
ATOM 1307 O O . GLU A 1 172 ? 11.127 1.657 -27.408 1.00 92.19 172 GLU A O 1
ATOM 1312 N N . GLU A 1 173 ? 9.692 0.158 -28.283 1.00 89.81 173 GLU A N 1
ATOM 1313 C CA . GLU A 1 173 ? 9.774 -0.819 -27.186 1.00 89.81 173 GLU A CA 1
ATOM 1314 C C . GLU A 1 173 ? 11.218 -1.213 -26.861 1.00 89.81 173 GLU A C 1
ATOM 1316 O O . GLU A 1 173 ? 11.666 -1.059 -25.726 1.00 89.81 173 GLU A O 1
ATOM 1321 N N . GLU A 1 174 ? 11.972 -1.681 -27.855 1.00 89.81 174 GLU A N 1
ATOM 1322 C CA . GLU A 1 174 ? 13.336 -2.177 -27.648 1.00 89.81 174 GLU A CA 1
ATOM 1323 C C . GLU A 1 174 ? 14.295 -1.075 -27.133 1.00 89.81 174 GLU A C 1
ATOM 1325 O O . GLU A 1 174 ? 14.980 -1.296 -26.126 1.00 89.81 174 GLU A O 1
ATOM 1330 N N . PRO A 1 175 ? 14.330 0.142 -27.721 1.00 92.88 175 PRO A N 1
ATOM 1331 C CA . PRO A 1 175 ? 15.055 1.272 -27.136 1.00 92.88 175 PRO A CA 1
ATOM 1332 C C . PRO A 1 175 ? 14.625 1.611 -25.702 1.00 92.88 175 PRO A C 1
ATOM 1334 O O . PRO A 1 175 ? 15.484 1.880 -24.857 1.00 92.88 175 PRO A O 1
ATOM 1337 N N . ALA A 1 176 ? 13.322 1.584 -25.408 1.00 91.38 176 ALA A N 1
ATOM 1338 C CA . ALA A 1 176 ? 12.793 1.923 -24.090 1.00 91.38 176 ALA A CA 1
ATOM 1339 C C . ALA A 1 176 ? 13.211 0.897 -23.025 1.00 91.38 176 ALA A C 1
ATOM 1341 O O . ALA A 1 176 ? 13.734 1.276 -21.974 1.00 91.38 176 ALA A O 1
ATOM 1342 N N . PHE A 1 177 ? 13.082 -0.401 -23.312 1.00 91.75 177 PHE A N 1
ATOM 1343 C CA . PHE A 1 177 ? 13.540 -1.459 -22.408 1.00 91.75 177 PHE A CA 1
ATOM 1344 C C . PHE A 1 177 ? 15.058 -1.436 -22.216 1.00 91.75 177 PHE A C 1
ATOM 1346 O O . PHE A 1 177 ? 15.541 -1.635 -21.099 1.00 91.75 177 PHE A O 1
ATOM 1353 N N . ARG A 1 178 ? 15.832 -1.122 -23.263 1.00 90.50 178 ARG A N 1
ATOM 1354 C CA . ARG A 1 178 ? 17.284 -0.926 -23.141 1.00 90.50 178 ARG A CA 1
ATOM 1355 C C . ARG A 1 178 ? 17.622 0.220 -22.190 1.00 90.50 178 ARG A C 1
ATOM 1357 O O . ARG A 1 178 ? 18.512 0.068 -21.353 1.00 90.50 178 ARG A O 1
ATOM 1364 N N . ALA A 1 179 ? 16.913 1.344 -22.291 1.00 91.25 179 ALA A N 1
ATOM 1365 C CA . ALA A 1 179 ? 17.100 2.473 -21.387 1.00 91.25 179 ALA A CA 1
ATOM 1366 C C . ALA A 1 179 ? 16.777 2.085 -19.936 1.00 91.25 179 ALA A C 1
ATOM 1368 O O . ALA A 1 179 ? 17.595 2.333 -19.051 1.00 91.25 179 ALA A O 1
ATOM 1369 N N . VAL A 1 180 ? 15.651 1.403 -19.691 1.00 90.81 180 VAL A N 1
ATOM 1370 C CA . VAL A 1 180 ? 15.289 0.935 -18.342 1.00 90.81 180 VAL A CA 1
ATOM 1371 C C . VAL A 1 180 ? 16.335 -0.024 -17.775 1.00 90.81 180 VAL A C 1
ATOM 1373 O O . VAL A 1 180 ? 16.775 0.164 -16.643 1.00 90.81 180 VAL A O 1
ATOM 1376 N N . ARG A 1 181 ? 16.811 -1.004 -18.551 1.00 88.38 181 ARG A N 1
ATOM 1377 C CA . ARG A 1 181 ? 17.862 -1.933 -18.097 1.00 88.38 181 ARG A CA 1
ATOM 1378 C C . ARG A 1 181 ? 19.154 -1.200 -17.719 1.00 88.38 181 ARG A C 1
ATOM 1380 O O . ARG A 1 181 ? 19.783 -1.547 -16.720 1.00 88.38 181 ARG A O 1
ATOM 1387 N N . SER A 1 182 ? 19.532 -0.157 -18.461 1.00 88.94 182 SER A N 1
ATOM 1388 C CA . SER A 1 182 ? 20.673 0.700 -18.105 1.00 88.94 182 SER A CA 1
ATOM 1389 C C . SER A 1 182 ? 20.456 1.425 -16.773 1.00 88.94 182 SER A C 1
ATOM 1391 O O . SER A 1 182 ? 21.356 1.439 -15.934 1.00 88.94 182 SER A O 1
ATOM 1393 N N . ARG A 1 183 ? 19.254 1.963 -16.531 1.00 90.12 183 ARG A N 1
ATOM 1394 C CA . ARG A 1 183 ? 18.887 2.609 -15.258 1.00 90.12 183 ARG A CA 1
ATOM 1395 C C . ARG A 1 183 ? 18.885 1.615 -14.094 1.00 90.12 183 ARG A C 1
ATOM 1397 O O . ARG A 1 183 ? 19.481 1.888 -13.057 1.00 90.12 183 ARG A O 1
ATOM 1404 N N . GLN A 1 184 ? 18.306 0.428 -14.281 1.00 85.62 184 GLN A N 1
ATOM 1405 C CA . GLN A 1 184 ? 18.330 -0.652 -13.288 1.00 85.62 184 GLN A CA 1
ATOM 1406 C C . GLN A 1 184 ? 19.763 -1.088 -12.960 1.00 85.62 184 GLN A C 1
ATOM 1408 O O . GLN A 1 184 ? 20.081 -1.348 -11.802 1.00 85.62 184 GLN A O 1
ATOM 1413 N N . LYS A 1 185 ? 20.660 -1.132 -13.955 1.00 86.75 185 LYS A N 1
ATOM 1414 C CA . LYS A 1 185 ? 22.084 -1.410 -13.727 1.00 86.75 185 LYS A CA 1
ATOM 1415 C C . LYS A 1 185 ? 22.734 -0.332 -12.857 1.00 86.75 185 LYS A C 1
ATOM 1417 O O . LYS A 1 185 ? 23.457 -0.680 -11.930 1.00 86.75 185 LYS A O 1
ATOM 1422 N N . LEU A 1 186 ? 22.467 0.948 -13.121 1.00 86.44 186 LEU A N 1
ATOM 1423 C CA . LEU A 1 186 ? 22.955 2.047 -12.278 1.00 86.44 186 LEU A CA 1
ATOM 1424 C C . LEU A 1 186 ? 22.412 1.947 -10.846 1.00 86.44 186 LEU A C 1
ATOM 1426 O O . LEU A 1 186 ? 23.173 2.116 -9.897 1.00 86.44 186 LEU A O 1
ATOM 1430 N N . HIS A 1 187 ? 21.130 1.608 -10.689 1.00 83.31 187 HIS A N 1
ATOM 1431 C CA . HIS A 1 187 ? 20.483 1.423 -9.385 1.00 83.31 187 HIS A CA 1
ATOM 1432 C C . HIS A 1 187 ? 21.107 0.292 -8.573 1.00 83.31 187 HIS A C 1
ATOM 1434 O O . HIS A 1 187 ? 21.525 0.519 -7.440 1.00 83.31 187 HIS A O 1
ATOM 1440 N N . ARG A 1 188 ? 21.324 -0.877 -9.188 1.00 81.25 188 ARG A N 1
ATOM 1441 C CA . ARG A 1 188 ? 22.026 -2.010 -8.555 1.00 81.25 188 ARG A CA 1
ATOM 1442 C C . ARG A 1 188 ? 23.467 -1.684 -8.156 1.00 81.25 188 ARG A C 1
ATOM 1444 O O . ARG A 1 188 ? 23.982 -2.273 -7.214 1.00 81.25 188 ARG A O 1
ATOM 1451 N N . LEU A 1 189 ? 24.121 -0.765 -8.868 1.00 86.56 189 LEU A N 1
ATOM 1452 C CA . LEU A 1 189 ? 25.472 -0.290 -8.552 1.00 86.56 189 LEU A CA 1
ATOM 1453 C C . LEU A 1 189 ? 25.488 0.849 -7.515 1.00 86.56 189 LEU A C 1
ATOM 1455 O O . LEU A 1 189 ? 26.564 1.333 -7.176 1.00 86.56 189 LEU A O 1
ATOM 1459 N N . GLY A 1 190 ? 24.327 1.301 -7.028 1.00 83.25 190 GLY A N 1
ATOM 1460 C CA . GLY A 1 190 ? 24.219 2.436 -6.105 1.00 83.25 190 GLY A CA 1
ATOM 1461 C C . GLY A 1 190 ? 24.529 3.796 -6.742 1.00 83.25 190 GLY A C 1
ATOM 1462 O O . GLY A 1 190 ? 24.723 4.774 -6.029 1.00 83.25 190 GLY A O 1
ATOM 1463 N N . LEU A 1 191 ? 24.579 3.864 -8.075 1.00 84.38 191 LEU A N 1
ATOM 1464 C CA . LEU A 1 191 ? 24.872 5.073 -8.856 1.00 84.38 191 LEU A CA 1
ATOM 1465 C C . LEU A 1 191 ? 23.603 5.790 -9.332 1.00 84.38 191 LEU A C 1
ATOM 1467 O O . LEU A 1 191 ? 23.684 6.795 -10.035 1.00 84.38 191 LEU A O 1
ATOM 1471 N N . TRP A 1 192 ? 22.428 5.255 -9.000 1.00 77.62 192 TRP A N 1
ATOM 1472 C CA . TRP A 1 192 ? 21.158 5.884 -9.336 1.00 77.62 192 TRP A CA 1
ATOM 1473 C C . TRP A 1 192 ? 20.890 7.072 -8.409 1.00 77.62 192 TRP A C 1
ATOM 1475 O O . TRP A 1 192 ? 21.016 6.916 -7.189 1.00 77.62 192 TRP A O 1
ATOM 1485 N N . PRO A 1 193 ? 20.518 8.246 -8.951 1.00 74.81 193 PRO A N 1
ATOM 1486 C CA . PRO A 1 193 ? 20.174 9.392 -8.127 1.00 74.81 193 PRO A CA 1
ATOM 1487 C C . PRO A 1 193 ? 18.996 9.024 -7.225 1.00 74.81 193 PRO A C 1
ATOM 1489 O O . PRO A 1 193 ? 17.922 8.652 -7.698 1.00 74.81 193 PRO A O 1
ATOM 1492 N N . ARG A 1 194 ? 19.203 9.111 -5.909 1.00 61.50 194 ARG A N 1
ATOM 1493 C CA . ARG A 1 194 ? 18.102 8.995 -4.957 1.00 61.50 194 ARG A CA 1
ATOM 1494 C C . ARG A 1 194 ? 17.367 10.330 -4.926 1.00 61.50 194 ARG A C 1
ATOM 1496 O O . ARG A 1 194 ? 18.038 11.355 -4.770 1.00 61.50 194 ARG A O 1
ATOM 1503 N N . PRO A 1 195 ? 16.032 10.347 -5.069 1.00 56.59 195 PRO A N 1
ATOM 1504 C CA . PRO A 1 195 ? 15.285 11.565 -4.809 1.00 56.59 195 PRO A CA 1
ATOM 1505 C C . PRO A 1 195 ? 15.609 12.041 -3.389 1.00 56.59 195 PRO A C 1
ATOM 1507 O O . PRO A 1 195 ? 15.808 11.226 -2.481 1.00 56.59 195 PRO A O 1
ATOM 1510 N N . ALA A 1 196 ? 15.713 13.358 -3.208 1.00 45.88 196 ALA A N 1
ATOM 1511 C CA . ALA A 1 196 ? 15.855 13.925 -1.876 1.00 45.88 196 ALA A CA 1
ATOM 1512 C C . ALA A 1 196 ? 14.694 13.417 -1.001 1.00 45.88 196 ALA A C 1
ATOM 1514 O O . ALA A 1 196 ? 13.575 13.288 -1.510 1.00 45.88 196 ALA A O 1
ATOM 1515 N N . PRO A 1 197 ? 14.931 13.091 0.283 1.00 44.50 197 PRO A N 1
ATOM 1516 C CA . PRO A 1 197 ? 13.847 12.692 1.166 1.00 44.50 197 PRO A CA 1
ATOM 1517 C C . PRO A 1 197 ? 12.781 13.789 1.148 1.00 44.50 197 PRO A C 1
ATOM 1519 O O . PRO A 1 197 ? 13.082 14.956 1.402 1.00 44.50 197 PRO A O 1
ATOM 1522 N N . VAL A 1 198 ? 11.548 13.418 0.802 1.00 45.41 198 VAL A N 1
ATOM 1523 C CA . VAL A 1 198 ? 10.409 14.333 0.864 1.00 45.41 198 VAL A CA 1
ATOM 1524 C C . VAL A 1 198 ? 10.173 14.625 2.344 1.00 45.41 198 VAL A C 1
ATOM 1526 O O . VAL A 1 198 ? 9.647 13.781 3.067 1.00 45.41 198 VAL A O 1
ATOM 1529 N N . LEU A 1 199 ? 10.625 15.788 2.817 1.00 36.00 199 LEU A N 1
ATOM 1530 C CA . LEU A 1 199 ? 10.293 16.276 4.151 1.00 36.00 199 LEU A CA 1
ATOM 1531 C C . LEU A 1 199 ? 8.802 16.622 4.150 1.00 36.00 199 LEU A C 1
ATOM 1533 O O . LEU A 1 199 ? 8.366 17.525 3.437 1.00 36.00 199 LEU A O 1
ATOM 1537 N N . ILE A 1 200 ? 8.012 15.860 4.905 1.00 38.84 200 ILE A N 1
ATOM 1538 C CA . ILE A 1 200 ? 6.584 16.124 5.075 1.00 38.84 200 ILE A CA 1
ATOM 1539 C C . ILE A 1 200 ? 6.452 17.300 6.048 1.00 38.84 200 ILE A C 1
ATOM 1541 O O . ILE A 1 200 ? 6.467 17.124 7.264 1.00 38.84 200 ILE A O 1
ATOM 1545 N N . GLU A 1 201 ? 6.351 18.514 5.512 1.00 31.58 201 GLU A N 1
ATOM 1546 C CA . GLU A 1 201 ? 5.902 19.680 6.276 1.00 31.58 201 GLU A CA 1
ATOM 1547 C C . GLU A 1 201 ? 4.405 19.509 6.624 1.00 31.58 201 GLU A C 1
ATOM 1549 O O . GLU A 1 201 ? 3.634 18.995 5.800 1.00 31.58 201 GLU A O 1
ATOM 1554 N N . PRO A 1 202 ? 3.943 19.936 7.814 1.00 33.06 202 PRO A N 1
ATOM 1555 C CA . PRO A 1 202 ? 2.525 19.921 8.165 1.00 33.06 202 PRO A CA 1
ATOM 1556 C C . PRO A 1 202 ? 1.762 20.946 7.304 1.00 33.06 202 PRO A C 1
ATOM 1558 O O . PRO A 1 202 ? 1.571 22.091 7.705 1.00 33.06 202 PRO A O 1
ATOM 1561 N N . GLY A 1 203 ? 1.355 20.555 6.091 1.00 40.72 203 GLY A N 1
ATOM 1562 C CA . GLY A 1 203 ? 0.706 21.481 5.152 1.00 40.72 203 GLY A CA 1
ATOM 1563 C C . GLY A 1 203 ? 0.389 20.992 3.733 1.00 40.72 203 GLY A C 1
ATOM 1564 O O . GLY A 1 203 ? -0.174 21.768 2.969 1.00 40.72 203 GLY A O 1
ATOM 1565 N N . GLY A 1 204 ? 0.669 19.734 3.378 1.00 33.97 204 GLY A N 1
ATOM 1566 C CA . GLY A 1 204 ? 0.306 19.172 2.069 1.00 33.97 204 GLY A CA 1
ATOM 1567 C C . GLY A 1 204 ? 1.367 19.394 0.984 1.00 33.97 204 GLY A C 1
ATOM 1568 O O . GLY A 1 204 ? 2.031 20.424 0.921 1.00 33.97 204 GLY A O 1
ATOM 1569 N N . ILE A 1 205 ? 1.548 18.376 0.143 1.00 35.97 205 ILE A N 1
ATOM 1570 C CA . ILE A 1 205 ? 2.574 18.316 -0.902 1.00 35.97 205 ILE A CA 1
ATOM 1571 C C . ILE A 1 205 ? 1.989 18.875 -2.205 1.00 35.97 205 ILE A C 1
ATOM 1573 O O . ILE A 1 205 ? 1.013 18.338 -2.724 1.00 35.97 205 ILE A O 1
ATOM 1577 N N . SER A 1 206 ? 2.617 19.912 -2.764 1.00 31.00 206 SER A N 1
ATOM 1578 C CA . SER A 1 206 ? 2.497 20.240 -4.191 1.00 31.00 206 SER A CA 1
ATOM 1579 C C . SER A 1 206 ? 3.481 19.366 -4.978 1.00 31.00 206 SER A C 1
ATOM 1581 O O . SER A 1 206 ? 4.658 19.329 -4.611 1.00 31.00 206 SER A O 1
ATOM 1583 N N . PRO A 1 207 ? 3.063 18.669 -6.049 1.00 40.06 207 PRO A N 1
ATOM 1584 C CA . PRO A 1 207 ? 3.978 17.877 -6.855 1.00 40.06 207 PRO A CA 1
ATOM 1585 C C . PRO A 1 207 ? 4.696 18.783 -7.864 1.00 40.06 207 PRO A C 1
ATOM 1587 O O . PRO A 1 207 ? 4.144 19.121 -8.908 1.00 40.06 207 PRO A O 1
ATOM 1590 N N . GLU A 1 208 ? 5.941 19.166 -7.582 1.00 37.84 208 GLU A N 1
ATOM 1591 C CA . GLU A 1 208 ? 6.871 19.535 -8.653 1.00 37.84 208 GLU A CA 1
ATOM 1592 C C . GLU A 1 208 ? 7.505 18.251 -9.202 1.00 37.84 208 GLU A C 1
ATOM 1594 O O . GLU A 1 208 ? 8.489 17.731 -8.674 1.00 37.84 208 GLU A O 1
ATOM 1599 N N . GLU A 1 209 ? 6.910 17.715 -10.273 1.00 42.88 209 GLU A N 1
ATOM 1600 C CA . GLU A 1 209 ? 7.572 16.749 -11.150 1.00 42.88 209 GLU A CA 1
ATOM 1601 C C . GLU A 1 209 ? 8.765 17.444 -11.826 1.00 42.88 209 GLU A C 1
ATOM 1603 O O . GLU A 1 209 ? 8.618 18.130 -12.836 1.00 42.88 209 GLU A O 1
ATOM 1608 N N . SER A 1 210 ? 9.964 17.273 -11.269 1.00 37.00 210 SER A N 1
ATOM 1609 C CA . SER A 1 210 ? 11.215 17.555 -11.973 1.00 37.00 210 SER A CA 1
ATOM 1610 C C . SER A 1 210 ? 11.940 16.239 -12.250 1.00 37.00 210 SER A C 1
ATOM 1612 O O . SER A 1 210 ? 12.333 15.502 -11.348 1.00 37.00 210 SER A O 1
ATOM 1614 N N . ASP A 1 211 ? 12.041 15.916 -13.538 1.00 37.28 211 ASP A N 1
ATOM 1615 C CA . ASP A 1 211 ? 12.737 14.750 -14.078 1.00 37.28 211 ASP A CA 1
ATOM 1616 C C . ASP A 1 211 ? 14.256 14.885 -13.865 1.00 37.28 211 ASP A C 1
ATOM 1618 O O . ASP A 1 211 ? 14.845 15.859 -14.346 1.00 37.28 211 ASP A O 1
ATOM 1622 N N . PRO A 1 212 ? 14.946 13.926 -13.222 1.00 40.44 212 PRO A N 1
ATOM 1623 C CA . PRO A 1 212 ? 16.385 13.806 -13.356 1.00 40.44 212 PRO A CA 1
ATOM 1624 C C . PRO A 1 212 ? 16.696 13.083 -14.675 1.00 40.44 212 PRO A C 1
ATOM 1626 O O . PRO A 1 212 ? 17.187 11.952 -14.682 1.00 40.44 212 PRO A O 1
ATOM 1629 N N . SER A 1 213 ? 16.438 13.736 -15.811 1.00 36.44 213 SER A N 1
ATOM 1630 C CA . SER A 1 213 ? 17.042 13.306 -17.071 1.00 36.44 213 SER A CA 1
ATOM 1631 C C . SER A 1 213 ? 18.539 13.600 -16.977 1.00 36.44 213 SER A C 1
ATOM 1633 O O . SER A 1 213 ? 18.908 14.768 -16.828 1.00 36.44 213 SER A O 1
ATOM 1635 N N . PRO A 1 214 ? 19.448 12.615 -17.100 1.00 38.34 214 PRO A N 1
ATOM 1636 C CA . PRO A 1 214 ? 20.810 12.960 -17.457 1.00 38.34 214 PRO A CA 1
ATOM 1637 C C . PRO A 1 214 ? 20.762 13.571 -18.866 1.00 38.34 214 PRO A C 1
ATOM 1639 O O . PRO A 1 214 ? 20.148 13.015 -19.779 1.00 38.34 214 PRO A O 1
ATOM 1642 N N . ALA A 1 215 ? 21.330 14.768 -18.999 1.00 32.44 215 ALA A N 1
ATOM 1643 C CA . ALA A 1 215 ? 21.572 15.437 -20.274 1.00 32.44 215 ALA A CA 1
ATOM 1644 C C . ALA A 1 215 ? 22.419 14.523 -21.206 1.00 32.44 215 ALA A C 1
ATOM 1646 O O . ALA A 1 215 ? 23.043 13.588 -20.697 1.00 32.44 215 ALA A O 1
ATOM 1647 N N . PRO A 1 216 ? 22.387 14.747 -22.536 1.00 40.59 216 PRO A N 1
ATOM 1648 C CA . PRO A 1 216 ? 22.718 13.750 -23.563 1.00 40.59 216 PRO A CA 1
ATOM 1649 C C . PRO A 1 216 ? 24.135 13.172 -23.496 1.00 40.59 216 PRO A C 1
ATOM 1651 O O . PRO A 1 216 ? 25.063 13.890 -23.059 1.00 40.59 216 PRO A O 1
#

Mean predicted aligned error: 11.13 Å

pLDDT: mean 78.44, std 20.1, range [29.8, 97.5]

InterPro domains:
  IPR001451 Hexapeptide repeat [PF00132] (45-77)
  IPR011004 Trimeric LpxA-like superfamily [SSF51161] (11-109)

Secondary structure (DSSP, 8-state):
-PPP------SS--B--TT-EE-TT-EE-TT-EE-TT-EE-TT-EE-TT-EE-TT-EE-TT-EE-TT-EE-TT-EE-TT-EE-TT-EEPTT-EE-TT-EEETTEEETT--S--EEEEETTEEEEEETTEEEEEE--SS-HHHHHHHHHHHHHHS--GGGGGGB-SSPPPTTTHHHHHHHHHHHHHHHHTT-SPPPPP----TT---------PPP-

Solvent-accessible surface area (backbone atoms only — not comparable to full-atom values): 11875 Å² total; per-residue (Å²): 135,86,82,79,82,80,86,80,81,90,69,87,70,61,53,60,46,92,55,45,44,77,30,62,79,44,46,76,30,60,65,23,38,46,25,50,50,20,35,40,22,37,51,14,36,38,24,34,55,15,36,38,26,34,54,16,37,35,26,39,44,17,33,39,30,35,51,19,38,39,27,36,47,22,35,40,20,37,29,16,36,36,37,61,63,27,74,44,59,58,64,39,76,47,52,54,8,19,33,38,43,90,87,44,75,43,74,47,38,32,64,75,66,47,78,44,84,51,98,66,23,35,36,38,41,36,64,72,44,34,29,46,45,75,50,66,97,59,72,60,65,67,53,49,53,52,54,48,49,42,38,61,68,66,70,42,66,81,54,61,43,22,55,43,95,66,83,68,53,87,90,42,39,67,64,50,49,51,52,26,53,52,36,44,53,32,43,78,69,71,68,46,86,72,78,76,8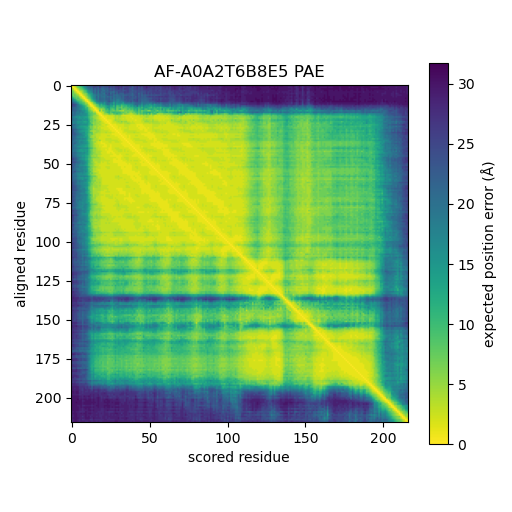2,83,77,80,64,102,78,76,86,79,87,80,89,74,80,87,69,80,77,134

Sequence (216 aa):
MRAGRVLSRLFGGPRHPRSVTVGTWTRIGEGVILGERVQLGDWSQVGDRSRIGPDSVFGPWARVGADVTIGARVRLGSHTRVQDGVTVPDDAVLGDGDLVTPDGIIPDRCGGFTTTILRGGAFISGPFGKFLVPLEESDPDELTDQMVDDHQWGRSDALEPCRCFRPPRPEEEEPAFRAVRSRQKLHRLGLWPRPAPVLIEPGGISPEESDPSPAP

Organism: NCBI:txid589035

Radius of gyration: 20.23 Å; Cα contacts (8 Å, |Δi|>4): 461; chains: 1; bounding box: 57×46×54 Å